Protein AF-A0A9W6YYP1-F1 (afdb_monomer)

Sequence (331 aa):
MIQSHQQPTAPQSSMDVDLERQTSLQSSIDSKHYQQHETKVHHSPHHLYESDMSKPHPTTTTGSQTMNTNTNNSYYHDDLTKPSNMSMDQVSRIATSHDGTIIYLGGNKFYKDELIHAFGGTMNPDDWYKPSEHKFANPAPLGLSAFALTTFVLSLINAGAMGVKNDSVVVGLAMFYGGLIQLLSGMWEMSVENTFGALALSSFGGFWMSFATISIPWFNIAASYDDPTELDNAVGFYLIGWTIFTAMLVLCTMKSTLAFCSLFVFLTLTFLCLALGKLCPSHNCTVAGGVLGVITSFISWYNAYAGVANEHNSYITVTAFPLPKFGNKHE

Secondary structure (DSSP, 8-state):
--PPPPPPPPPTTTHHHHHHHHHHHHHHHHHHHHHHHHTTS----------------------------------------PPP---S---PPPEE-TTS-EEEETTEEEEHHHHHHHS--S--S-TT------PPP--HHHHHHHHHHHHHHHHHHHTTGGG----HHHHHIIIIIIIIIHHHHHHHHHHTT-HHHHHHHHHHHHHHHHHHHHH-GGG-SGGG-SSHHHHHHHHHHHHHHHHHHHHHHHHHHTTSBHHHHHHHHHHHHHHHHHHHHHHTT-HHHHHHHHHHHHHHHHHHHHHHHHHH--TTT-S------BPP-------

Mean predicted aligned error: 18.75 Å

InterPro domains:
  IPR000791 Acetate transporter GPR1/Ato2/SatP-like [PF01184] (119-325)
  IPR047622 GPR1/FUN34/YaaH conserved region [PS01114] (138-147)
  IPR051633 Acetate Uptake Transporter [PTHR31123] (69-329)

Nearest PDB structures (foldseek):
  5ys3-assembly1_A  TM=8.974E-01  e=6.467E-11  Citrobacter koseri ATCC BAA-895
  5zug-assembly1_F  TM=9.324E-01  e=7.264E-10  Escherichia coli K-12
  8e0l-assembly1_C  TM=3.727E-01  e=3.748E-01  synthetic construct
  8qah-assembly2_B  TM=4.372E-01  e=7.280E-01  synthetic construct

Structure (mmCIF, N/CA/C/O backbone):
data_AF-A0A9W6YYP1-F1
#
_entry.id   AF-A0A9W6YYP1-F1
#
loop_
_atom_site.group_PDB
_atom_site.id
_atom_site.type_symbol
_atom_site.label_atom_id
_atom_site.label_alt_id
_atom_site.label_comp_id
_atom_site.label_asym_id
_atom_site.label_entity_id
_atom_site.label_seq_id
_atom_site.pdbx_PDB_ins_code
_atom_site.Cartn_x
_atom_site.Cartn_y
_atom_site.Cartn_z
_atom_site.occupancy
_atom_site.B_iso_or_equiv
_atom_site.auth_seq_id
_atom_site.auth_comp_id
_atom_site.auth_asym_id
_atom_site.auth_atom_id
_atom_site.pdbx_PDB_model_num
ATOM 1 N N . MET A 1 1 ? 24.440 -12.047 -73.700 1.00 43.25 1 MET A N 1
ATOM 2 C CA . MET A 1 1 ? 24.566 -12.335 -72.253 1.00 43.25 1 MET A CA 1
ATOM 3 C C . MET A 1 1 ? 24.244 -11.031 -71.548 1.00 43.25 1 MET A C 1
ATOM 5 O O . MET A 1 1 ? 24.956 -10.074 -71.788 1.00 43.25 1 MET A O 1
ATOM 9 N N . ILE A 1 2 ? 23.108 -10.860 -70.876 1.00 36.06 2 ILE A N 1
ATOM 10 C CA . ILE A 1 2 ? 22.767 -11.415 -69.553 1.00 36.06 2 ILE A CA 1
ATOM 11 C C . ILE A 1 2 ? 21.225 -11.461 -69.398 1.00 36.06 2 ILE A C 1
ATOM 13 O O . ILE A 1 2 ? 20.510 -10.701 -70.043 1.00 36.06 2 ILE A O 1
ATOM 17 N N . GLN A 1 3 ? 20.753 -12.427 -68.606 1.00 34.72 3 GLN A N 1
ATOM 18 C CA . GLN A 1 3 ? 19.393 -12.972 -68.490 1.00 34.72 3 GLN A CA 1
ATOM 19 C C . GLN A 1 3 ? 18.365 -12.065 -67.785 1.00 34.72 3 GLN A C 1
ATOM 21 O O . GLN A 1 3 ? 18.669 -11.422 -66.785 1.00 34.72 3 GLN A O 1
ATOM 26 N N . SER A 1 4 ? 17.109 -12.138 -68.238 1.00 36.31 4 SER A N 1
ATOM 27 C CA . SER A 1 4 ? 15.905 -11.708 -67.514 1.00 36.31 4 SER A CA 1
ATOM 28 C C . SER A 1 4 ? 15.438 -12.802 -66.540 1.00 36.31 4 SER A C 1
ATOM 30 O O . SER A 1 4 ? 15.166 -13.925 -66.968 1.00 36.31 4 SER A O 1
ATOM 32 N N . HIS A 1 5 ? 15.323 -12.494 -65.247 1.00 42.19 5 HIS A N 1
ATOM 33 C CA . HIS A 1 5 ? 14.721 -13.380 -64.242 1.00 42.19 5 HIS A CA 1
ATOM 34 C C . HIS A 1 5 ? 13.191 -13.230 -64.221 1.00 42.19 5 HIS A C 1
ATOM 36 O O . HIS A 1 5 ? 12.675 -12.152 -63.937 1.00 42.19 5 HIS A O 1
ATOM 42 N N . GLN A 1 6 ? 12.479 -14.324 -64.504 1.00 40.28 6 GLN A N 1
ATOM 43 C CA . GLN A 1 6 ? 11.064 -14.508 -64.170 1.00 40.28 6 GLN A CA 1
ATOM 44 C C . GLN A 1 6 ? 10.947 -15.088 -62.753 1.00 40.28 6 GLN A C 1
ATOM 46 O O . GLN A 1 6 ? 11.683 -16.000 -62.383 1.00 40.28 6 GLN A O 1
ATOM 51 N N . GLN A 1 7 ? 10.009 -14.557 -61.976 1.00 36.38 7 GLN A N 1
ATOM 52 C CA . GLN A 1 7 ? 9.672 -14.980 -60.617 1.00 36.38 7 GLN A CA 1
ATOM 53 C C . GLN A 1 7 ? 8.579 -16.072 -60.673 1.00 36.38 7 GLN A C 1
ATOM 55 O O . GLN A 1 7 ? 7.636 -15.908 -61.450 1.00 36.38 7 GLN A O 1
ATOM 60 N N . PRO A 1 8 ? 8.646 -17.176 -59.899 1.00 38.31 8 PRO A N 1
ATOM 61 C CA . PRO A 1 8 ? 7.605 -18.203 -59.918 1.00 38.31 8 PRO A CA 1
ATOM 62 C C . PRO A 1 8 ? 6.420 -17.813 -59.020 1.00 38.31 8 PRO A C 1
ATOM 64 O O . PRO A 1 8 ? 6.593 -17.509 -57.842 1.00 38.31 8 PRO A O 1
ATOM 67 N N . THR A 1 9 ? 5.207 -17.865 -59.568 1.00 42.56 9 THR A N 1
ATOM 68 C CA . THR A 1 9 ? 3.934 -17.776 -58.835 1.00 42.56 9 THR A CA 1
ATOM 69 C C . THR A 1 9 ? 3.633 -19.095 -58.112 1.00 42.56 9 THR A C 1
ATOM 71 O O . THR A 1 9 ? 3.585 -20.147 -58.750 1.00 42.56 9 THR A O 1
ATOM 74 N N . ALA A 1 10 ? 3.417 -19.045 -56.794 1.00 43.28 10 ALA A N 1
ATOM 75 C CA . ALA A 1 10 ? 3.000 -20.184 -55.968 1.00 43.28 10 ALA A CA 1
ATOM 76 C C . ALA A 1 10 ? 1.488 -20.492 -56.130 1.00 43.28 10 ALA A C 1
ATOM 78 O O . ALA A 1 10 ? 0.713 -19.569 -56.387 1.00 43.28 10 ALA A O 1
ATOM 79 N N . PRO A 1 11 ? 1.036 -21.755 -55.981 1.00 40.06 11 PRO A N 1
ATOM 80 C CA . PRO A 1 11 ? -0.359 -22.133 -56.208 1.00 40.06 11 PRO A CA 1
ATOM 81 C C . PRO A 1 11 ? -1.246 -21.808 -54.991 1.00 40.06 11 PRO A C 1
ATOM 83 O O . PRO A 1 11 ? -1.067 -22.363 -53.912 1.00 40.06 11 PRO A O 1
ATOM 86 N N . GLN A 1 12 ? -2.246 -20.942 -55.182 1.00 46.97 12 GLN A N 1
ATOM 87 C CA . GLN A 1 12 ? -3.215 -20.483 -54.166 1.00 46.97 12 GLN A CA 1
ATOM 88 C C . GLN A 1 12 ? -4.228 -21.546 -53.683 1.00 46.97 12 GLN A C 1
ATOM 90 O O . GLN A 1 12 ? -5.064 -21.246 -52.844 1.00 46.97 12 GLN A O 1
ATOM 95 N N . SER A 1 13 ? -4.181 -22.793 -54.164 1.00 55.09 13 SER A N 1
ATOM 96 C CA . SER A 1 13 ? -5.286 -23.750 -53.967 1.00 55.09 13 SER A CA 1
ATOM 97 C C . SER A 1 13 ? -5.205 -24.627 -52.706 1.00 55.09 13 SER A C 1
ATOM 99 O O . SER A 1 13 ? -6.188 -25.295 -52.395 1.00 55.09 13 SER A O 1
ATOM 101 N N . SER A 1 14 ? -4.076 -24.682 -51.989 1.00 50.22 14 SER A N 1
ATOM 102 C CA . SER A 1 14 ? -3.937 -25.554 -50.805 1.00 50.22 14 SER A CA 1
ATOM 103 C C . SER A 1 14 ? -4.236 -24.850 -49.480 1.00 50.22 14 SER A C 1
ATOM 105 O O . SER A 1 14 ? -4.625 -25.507 -48.524 1.00 50.22 14 SER A O 1
ATOM 107 N N . MET A 1 15 ? -4.083 -23.523 -49.418 1.00 53.31 15 MET A N 1
ATOM 108 C CA . MET A 1 15 ? -4.250 -22.756 -48.177 1.00 53.31 15 MET A CA 1
ATOM 109 C C . MET A 1 15 ? -5.729 -22.507 -47.839 1.00 53.31 15 MET A C 1
ATOM 111 O O . MET A 1 15 ? -6.104 -22.553 -46.670 1.00 53.31 15 MET A O 1
ATOM 115 N N . ASP A 1 16 ? -6.578 -22.332 -48.857 1.00 54.03 16 ASP A N 1
ATOM 116 C CA . ASP A 1 16 ? -8.021 -22.120 -48.674 1.00 54.03 16 ASP A CA 1
ATOM 117 C C . ASP A 1 16 ? -8.741 -23.394 -48.197 1.00 54.03 16 ASP A C 1
ATOM 119 O O . ASP A 1 16 ? -9.640 -23.328 -47.361 1.00 54.03 16 ASP A O 1
ATOM 123 N N . VAL A 1 17 ? -8.285 -24.572 -48.642 1.00 60.09 17 VAL A N 1
ATOM 124 C CA . VAL A 1 17 ? -8.840 -25.869 -48.209 1.00 60.09 17 VAL A CA 1
ATOM 125 C C . VAL A 1 17 ? -8.524 -26.145 -46.735 1.00 60.09 17 VAL A C 1
ATOM 127 O O . VAL A 1 17 ? -9.367 -26.678 -46.011 1.00 60.09 17 VAL A O 1
ATOM 130 N N . ASP A 1 18 ? -7.340 -25.750 -46.260 1.00 58.53 18 ASP A N 1
ATOM 131 C CA . ASP A 1 18 ? -6.971 -25.890 -44.848 1.00 58.53 18 ASP A CA 1
ATOM 132 C C . ASP A 1 18 ? -7.728 -24.895 -43.952 1.00 58.53 18 ASP A C 1
ATOM 134 O O . ASP A 1 18 ? -8.112 -25.248 -42.831 1.00 58.53 18 ASP A O 1
ATOM 138 N N . LEU A 1 19 ? -8.029 -23.691 -44.454 1.00 59.34 19 LEU A N 1
ATOM 139 C CA . LEU A 1 19 ? -8.801 -22.682 -43.726 1.00 59.34 19 LEU A CA 1
ATOM 140 C C . LEU A 1 19 ? -10.279 -23.085 -43.577 1.00 59.34 19 LEU A C 1
ATOM 142 O O . LEU A 1 19 ? -10.839 -22.990 -42.481 1.00 59.34 19 LEU A O 1
ATOM 146 N N . GLU A 1 20 ? -10.908 -23.615 -44.631 1.00 62.03 20 GLU A N 1
ATOM 147 C CA . GLU A 1 20 ? -12.276 -24.152 -44.549 1.00 62.03 20 GLU A CA 1
ATOM 148 C C . GLU A 1 20 ? -12.358 -25.350 -43.594 1.00 62.03 20 GLU A C 1
ATOM 150 O O . GLU A 1 20 ? -13.298 -25.467 -42.799 1.00 62.03 20 GLU A O 1
ATOM 155 N N . ARG A 1 21 ? -11.334 -26.215 -43.590 1.00 62.66 21 ARG A N 1
ATOM 156 C CA . ARG A 1 21 ? -11.284 -27.369 -42.687 1.00 62.66 21 ARG A CA 1
ATOM 157 C C . ARG A 1 21 ? -11.166 -26.942 -41.226 1.00 62.66 21 ARG A C 1
ATOM 159 O O . ARG A 1 21 ? -11.886 -27.485 -40.389 1.00 62.66 21 ARG A O 1
ATOM 166 N N . GLN A 1 22 ? -10.336 -25.944 -40.918 1.00 58.19 22 GLN A N 1
ATOM 167 C CA . GLN A 1 22 ? -10.214 -25.393 -39.563 1.00 58.19 22 GLN A CA 1
ATOM 168 C C . GLN A 1 22 ? -11.497 -24.691 -39.102 1.00 58.19 22 GLN A C 1
ATOM 170 O O . GLN A 1 22 ? -11.938 -24.900 -37.972 1.00 58.19 22 GLN A O 1
ATOM 175 N N . THR A 1 23 ? -12.154 -23.945 -39.993 1.00 61.53 23 THR A N 1
ATOM 176 C CA . THR A 1 23 ? -13.413 -23.248 -39.681 1.00 61.53 23 THR A CA 1
ATOM 177 C C . THR A 1 23 ? -14.557 -24.242 -39.428 1.00 61.53 23 THR A C 1
ATOM 179 O O . THR A 1 23 ? -15.327 -24.085 -38.478 1.00 61.53 23 THR A O 1
ATOM 182 N N . SER A 1 24 ? -14.624 -25.332 -40.204 1.00 57.03 24 SER A N 1
ATOM 183 C CA . SER A 1 24 ? -15.608 -26.405 -39.994 1.00 57.03 24 SER A CA 1
ATOM 184 C C . SER A 1 24 ? -15.388 -27.162 -38.674 1.00 57.03 24 SER A C 1
ATOM 186 O O . SER A 1 24 ? -16.351 -27.444 -37.956 1.00 57.03 24 SER A O 1
ATOM 188 N N . LEU A 1 25 ? -14.130 -27.420 -38.296 1.00 58.44 25 LEU A N 1
ATOM 189 C CA . LEU A 1 25 ? -13.777 -28.070 -37.032 1.00 58.44 25 LEU A CA 1
ATOM 190 C C . LEU A 1 25 ? -14.128 -27.194 -35.824 1.00 58.44 25 LEU A C 1
ATOM 192 O O . LEU A 1 25 ? -14.689 -27.713 -34.859 1.00 58.44 25 LEU A O 1
ATOM 196 N N . GLN A 1 26 ? -13.886 -25.882 -35.898 1.00 54.78 26 GLN A N 1
ATOM 197 C CA . GLN A 1 26 ? -14.250 -24.948 -34.830 1.00 54.78 26 GLN A CA 1
ATOM 198 C C . GLN A 1 26 ? -15.774 -24.883 -34.638 1.00 54.78 26 GLN A C 1
ATOM 200 O O . GLN A 1 26 ? -16.261 -25.037 -33.520 1.00 54.78 26 GLN A O 1
ATOM 205 N N . SER A 1 27 ? -16.542 -24.807 -35.734 1.00 51.19 27 SER A N 1
ATOM 206 C CA . SER A 1 27 ? -18.012 -24.803 -35.667 1.00 51.19 27 SER A CA 1
ATOM 207 C C . SER A 1 27 ? -18.600 -26.087 -35.055 1.00 51.19 27 SER A C 1
ATOM 209 O O . SER A 1 27 ? -19.595 -26.038 -34.331 1.00 51.19 27 SER A O 1
ATOM 211 N N . SER A 1 28 ? -17.955 -27.243 -35.273 1.00 53.25 28 SER A N 1
ATOM 212 C CA . SER A 1 28 ? -18.376 -28.517 -34.680 1.00 53.25 28 SER A CA 1
ATOM 213 C C . SER A 1 28 ? -17.989 -28.660 -33.202 1.00 53.25 28 SER A C 1
ATOM 215 O O . SER A 1 28 ? -18.619 -29.454 -32.498 1.00 53.25 28 SER A O 1
ATOM 217 N N . ILE A 1 29 ? -16.960 -27.952 -32.728 1.00 57.25 29 ILE A N 1
ATOM 218 C CA . ILE A 1 29 ? -16.574 -27.917 -31.309 1.00 57.25 29 ILE A CA 1
ATOM 219 C C . ILE A 1 29 ? -17.535 -27.004 -30.541 1.00 57.25 29 ILE A C 1
ATOM 221 O O . ILE A 1 29 ? -18.054 -27.401 -29.495 1.00 57.25 29 ILE A O 1
ATOM 225 N N . ASP A 1 30 ? -17.869 -25.847 -31.112 1.00 52.62 30 ASP A N 1
ATOM 226 C CA . ASP A 1 30 ? -18.781 -24.882 -30.495 1.00 52.62 30 ASP A CA 1
ATOM 227 C C . ASP A 1 30 ? -20.216 -25.436 -30.392 1.00 52.62 30 ASP A C 1
ATOM 229 O O . ASP A 1 30 ? -20.876 -25.264 -29.364 1.00 52.62 30 ASP A O 1
ATOM 233 N N . SER A 1 31 ? -20.679 -26.220 -31.379 1.00 47.84 31 SER A N 1
ATOM 234 C CA . SER A 1 31 ? -21.996 -26.879 -31.306 1.00 47.84 31 SER A CA 1
ATOM 235 C C . SER A 1 31 ? -22.070 -27.952 -30.208 1.00 47.84 31 SER A C 1
ATOM 237 O O . SER A 1 31 ? -23.127 -28.152 -29.606 1.00 47.84 31 SER A O 1
ATOM 239 N N . LYS A 1 32 ? -20.956 -28.640 -29.916 1.00 46.72 32 LYS A N 1
ATOM 240 C CA . LYS A 1 32 ? -20.886 -29.648 -28.845 1.00 46.72 32 LYS A CA 1
ATOM 241 C C . LYS A 1 32 ? -20.821 -29.003 -27.461 1.00 46.72 32 LYS A C 1
ATOM 243 O O . LYS A 1 32 ? -21.426 -29.533 -26.529 1.00 46.72 32 LYS A O 1
ATOM 248 N N . HIS A 1 33 ? -20.163 -27.850 -27.333 1.00 47.12 33 HIS A N 1
ATOM 249 C CA . HIS A 1 33 ? -20.169 -27.073 -26.092 1.00 47.12 33 HIS A CA 1
ATOM 250 C C . HIS A 1 33 ? -21.531 -26.433 -25.797 1.00 47.12 33 HIS A C 1
ATOM 252 O O . HIS A 1 33 ? -21.947 -26.417 -24.638 1.00 47.12 33 HIS A O 1
ATOM 258 N N . TYR A 1 34 ? -22.267 -25.997 -26.825 1.00 41.28 34 TYR A N 1
ATOM 259 C CA . TYR A 1 34 ? -23.616 -25.452 -26.650 1.00 41.28 34 TYR A CA 1
ATOM 260 C C . TYR A 1 34 ? -24.618 -26.519 -26.175 1.00 41.28 34 TYR A C 1
ATOM 262 O O . TYR A 1 34 ? -25.349 -26.296 -25.210 1.00 41.28 34 TYR A O 1
ATOM 270 N N . GLN A 1 35 ? -24.585 -27.730 -26.750 1.00 40.59 35 GLN A N 1
ATOM 271 C CA . GLN A 1 35 ? -25.487 -28.810 -26.322 1.00 40.59 35 GLN A CA 1
ATOM 272 C C . GLN A 1 35 ? -25.198 -29.345 -24.911 1.00 40.59 35 GLN A C 1
ATOM 274 O O . GLN A 1 35 ? -26.124 -29.785 -24.230 1.00 40.59 35 GLN A O 1
ATOM 279 N N . GLN A 1 36 ? -23.951 -29.266 -24.430 1.00 41.81 36 GLN A N 1
ATOM 280 C CA . GLN A 1 36 ? -23.607 -29.624 -23.046 1.00 41.81 36 GLN A CA 1
ATOM 281 C C . GLN A 1 36 ? -24.078 -28.593 -22.009 1.00 41.81 36 GLN A C 1
ATOM 283 O O . GLN A 1 36 ? -24.284 -28.956 -20.848 1.00 41.81 36 GLN A O 1
ATOM 288 N N . HIS A 1 37 ? -24.267 -27.330 -22.401 1.00 39.19 37 HIS A N 1
ATOM 289 C CA . HIS A 1 37 ? -24.771 -26.289 -21.504 1.00 39.19 37 HIS A CA 1
ATOM 290 C C . HIS A 1 37 ? -26.300 -26.322 -21.347 1.00 39.19 37 HIS A C 1
ATOM 292 O O . HIS A 1 37 ? -26.794 -26.046 -20.253 1.00 39.19 37 HIS A O 1
ATOM 298 N N . GLU A 1 38 ? -27.054 -26.746 -22.368 1.00 37.06 38 GLU A N 1
ATOM 299 C CA . GLU A 1 38 ? -28.519 -26.871 -22.272 1.00 37.06 38 GLU A CA 1
ATOM 300 C C . GLU A 1 38 ? -28.991 -28.081 -21.446 1.00 37.06 38 GLU A C 1
ATOM 302 O O . GLU A 1 38 ? -30.088 -28.055 -20.890 1.00 37.06 38 GLU A O 1
ATOM 307 N N . THR A 1 39 ? -28.170 -29.122 -21.253 1.00 36.44 39 THR A N 1
ATOM 308 C CA . THR A 1 39 ? -28.591 -30.319 -20.492 1.00 36.44 39 THR A CA 1
ATOM 309 C C . THR A 1 39 ? -28.512 -30.170 -18.964 1.00 36.44 39 THR A C 1
ATOM 311 O O . THR A 1 39 ? -28.904 -31.087 -18.245 1.00 36.44 39 THR A O 1
ATOM 314 N N . LYS A 1 40 ? -28.024 -29.037 -18.434 1.00 36.47 40 LYS A N 1
ATOM 315 C CA . LYS A 1 40 ? -27.870 -28.807 -16.979 1.00 36.47 40 LYS A CA 1
ATOM 316 C C . LYS A 1 40 ? -28.867 -27.822 -16.360 1.00 36.47 40 LYS A C 1
ATOM 318 O O . LYS A 1 40 ? -28.786 -27.568 -15.161 1.00 36.47 40 LYS A O 1
ATOM 323 N N . VAL A 1 41 ? -29.835 -27.315 -17.125 1.00 34.75 41 VAL A N 1
ATOM 324 C CA . VAL A 1 41 ? -30.828 -26.335 -16.645 1.00 34.75 41 VAL A CA 1
ATOM 325 C C . VAL A 1 41 ? -32.239 -26.931 -16.677 1.00 34.75 41 VAL A C 1
ATOM 327 O O . VAL A 1 41 ? -33.109 -26.417 -17.365 1.00 34.75 41 VAL A O 1
ATOM 330 N N . HIS A 1 42 ? -32.493 -28.034 -15.960 1.00 31.41 42 HIS A N 1
ATOM 331 C CA . HIS A 1 42 ? -33.866 -28.491 -15.670 1.00 31.41 42 HIS A CA 1
ATOM 332 C C . HIS A 1 42 ? -33.914 -29.557 -14.559 1.00 31.41 42 HIS A C 1
ATOM 334 O O . HIS A 1 42 ? -33.850 -30.744 -14.854 1.00 31.41 42 HIS A O 1
ATOM 340 N N . HIS A 1 43 ? -34.047 -29.145 -13.289 1.00 29.17 43 HIS A N 1
ATOM 341 C CA . HIS A 1 43 ? -34.888 -29.796 -12.258 1.00 29.17 43 HIS A CA 1
ATOM 342 C C . HIS A 1 43 ? -34.652 -29.182 -10.867 1.00 29.17 43 HIS A C 1
ATOM 344 O O . HIS A 1 43 ? -33.614 -29.411 -10.254 1.00 29.17 43 HIS A O 1
ATOM 350 N N . SER A 1 44 ? -35.644 -28.459 -10.341 1.00 26.89 44 SER A N 1
ATOM 351 C CA . SER A 1 44 ? -35.877 -28.349 -8.893 1.00 26.89 44 SER A CA 1
ATOM 352 C C . SER A 1 44 ? -37.340 -27.935 -8.661 1.00 26.89 44 SER A C 1
ATOM 354 O O . SER A 1 44 ? -37.707 -26.832 -9.070 1.00 26.89 44 SER A O 1
ATOM 356 N N . PRO A 1 45 ? -38.216 -28.801 -8.114 1.00 32.41 45 PRO A N 1
ATOM 357 C CA . PRO A 1 45 ? -39.626 -28.474 -7.941 1.00 32.41 45 PRO A CA 1
ATOM 358 C C . PRO A 1 45 ? -39.924 -27.808 -6.589 1.00 32.41 45 PRO A C 1
ATOM 360 O O . PRO A 1 45 ? -39.428 -28.208 -5.537 1.00 32.41 45 PRO A O 1
ATOM 363 N N . HIS A 1 46 ? -40.789 -26.797 -6.657 1.00 29.47 46 HIS A N 1
ATOM 364 C CA . HIS A 1 46 ? -41.449 -26.118 -5.546 1.00 29.47 46 HIS A CA 1
ATOM 365 C C . HIS A 1 46 ? -42.315 -27.074 -4.708 1.00 29.47 46 HIS A C 1
ATOM 367 O O . HIS A 1 46 ? -43.084 -27.852 -5.266 1.00 29.47 46 HIS A O 1
ATOM 373 N N . HIS A 1 47 ? -42.295 -26.918 -3.380 1.00 30.84 47 HIS A N 1
ATOM 374 C CA . HIS A 1 47 ? -43.341 -27.425 -2.490 1.00 30.84 47 HIS A CA 1
ATOM 375 C C . HIS A 1 47 ? -43.794 -26.330 -1.513 1.00 30.84 47 HIS A C 1
ATOM 377 O O . HIS A 1 47 ? -43.080 -25.960 -0.586 1.00 30.84 47 HIS A O 1
ATOM 383 N N . LEU A 1 48 ? -45.006 -25.830 -1.750 1.00 28.78 48 LEU A N 1
ATOM 384 C CA . LEU A 1 48 ? -45.905 -25.246 -0.755 1.00 28.78 48 LEU A CA 1
ATOM 385 C C . LEU A 1 48 ? -46.910 -26.344 -0.385 1.00 28.78 48 LEU A C 1
ATOM 387 O O . LEU A 1 48 ? -47.447 -26.965 -1.300 1.00 28.78 48 LEU A O 1
ATOM 391 N N . TYR A 1 49 ? -47.186 -26.566 0.902 1.00 27.38 49 TYR A N 1
ATOM 392 C CA . TYR A 1 49 ? -48.534 -26.918 1.359 1.00 27.38 49 TYR A CA 1
ATOM 393 C C . TYR A 1 49 ? -48.729 -26.622 2.850 1.00 27.38 49 TYR A C 1
ATOM 395 O O . TYR A 1 49 ? -47.803 -26.622 3.657 1.00 27.38 49 TYR A O 1
ATOM 403 N N . GLU A 1 50 ? -49.983 -26.314 3.119 1.00 27.34 50 GLU A N 1
ATOM 404 C CA . GLU A 1 50 ? -50.626 -25.702 4.268 1.00 27.34 50 GLU A CA 1
ATOM 405 C C . GLU A 1 50 ? -51.096 -26.740 5.308 1.00 27.34 50 GLU A C 1
ATOM 407 O O . GLU A 1 50 ? -51.266 -27.912 4.987 1.00 27.34 50 GLU A O 1
ATOM 412 N N . SER A 1 51 ? -51.388 -26.238 6.515 1.00 27.09 51 SER A N 1
ATOM 413 C CA . SER A 1 51 ? -52.334 -26.745 7.529 1.00 27.09 51 SER A CA 1
ATOM 414 C C . SER A 1 51 ? -52.190 -28.169 8.087 1.00 27.09 51 SER A C 1
ATOM 416 O O . SER A 1 51 ? -52.483 -29.144 7.405 1.00 27.09 51 SER A O 1
ATOM 418 N N . ASP A 1 52 ? -51.992 -28.262 9.409 1.00 26.25 52 ASP A N 1
ATOM 419 C CA . ASP A 1 52 ? -52.746 -29.242 10.197 1.00 26.25 52 ASP A CA 1
ATOM 420 C C . ASP A 1 52 ? -53.094 -28.705 11.600 1.00 26.25 52 ASP A C 1
ATOM 422 O O . ASP A 1 52 ? -52.238 -28.236 12.355 1.00 26.25 52 ASP A O 1
ATOM 426 N N . MET A 1 53 ? -54.390 -28.727 11.918 1.00 28.34 53 MET A N 1
ATOM 427 C CA . MET A 1 53 ? -54.991 -28.396 13.212 1.00 28.34 53 MET A CA 1
ATOM 428 C C . MET A 1 53 ? -55.451 -29.697 13.875 1.00 28.34 53 MET A C 1
ATOM 430 O O . MET A 1 53 ? -56.365 -30.325 13.352 1.00 28.34 53 MET A O 1
ATOM 434 N N . SER A 1 54 ? -55.005 -29.997 15.103 1.00 28.59 54 SER A N 1
ATOM 435 C CA . SER A 1 54 ? -55.821 -30.756 16.075 1.00 28.59 54 SER A CA 1
ATOM 436 C C . SER A 1 54 ? -55.233 -30.767 17.504 1.00 28.59 54 SER A C 1
ATOM 438 O O . SER A 1 54 ? -54.354 -31.570 17.783 1.00 28.59 54 SER A O 1
ATOM 440 N N . LYS A 1 55 ? -55.752 -29.863 18.366 1.00 30.86 55 LYS A N 1
ATOM 441 C CA . LYS A 1 55 ? -56.294 -29.996 19.761 1.00 30.86 55 LYS A CA 1
ATOM 442 C C . LYS A 1 55 ? -55.645 -30.959 20.808 1.00 30.86 55 LYS A C 1
ATOM 444 O O . LYS A 1 55 ? -55.010 -31.921 20.410 1.00 30.86 55 LYS A O 1
ATOM 449 N N . PRO A 1 56 ? -55.940 -30.851 22.139 1.00 35.06 56 PRO A N 1
ATOM 450 C CA . PRO A 1 56 ? -56.793 -29.892 22.869 1.00 35.06 56 PRO A CA 1
ATOM 451 C C . PRO A 1 56 ? -56.163 -29.242 24.133 1.00 35.06 56 PRO A C 1
ATOM 453 O O . PRO A 1 56 ? -55.157 -29.673 24.684 1.00 35.06 56 PRO A O 1
ATOM 456 N N . HIS A 1 57 ? -56.865 -28.221 24.624 1.00 29.34 57 HIS A N 1
ATOM 457 C CA . HIS A 1 57 ? -56.709 -27.529 25.909 1.00 29.34 57 HIS A CA 1
ATOM 458 C C . HIS A 1 57 ? -57.614 -28.176 26.987 1.00 29.34 57 HIS A C 1
ATOM 460 O O . HIS A 1 57 ? -58.667 -28.705 26.619 1.00 29.34 57 HIS A O 1
ATOM 466 N N . PRO A 1 58 ? -57.311 -28.047 28.293 1.00 31.78 58 PRO A N 1
ATOM 467 C CA . PRO A 1 58 ? -58.337 -28.059 29.335 1.00 31.78 58 PRO A CA 1
ATOM 468 C C . PRO A 1 58 ? -58.401 -26.736 30.118 1.00 31.78 58 PRO A C 1
ATOM 470 O O . PRO A 1 58 ? -57.403 -26.050 30.330 1.00 31.78 58 PRO A O 1
ATOM 473 N N . THR A 1 59 ? -59.618 -26.410 30.544 1.00 27.02 59 THR A N 1
ATOM 474 C CA . THR A 1 59 ? -60.077 -25.125 31.083 1.00 27.02 59 THR A CA 1
ATOM 475 C C . THR A 1 59 ? -60.290 -25.160 32.610 1.00 27.02 59 THR A C 1
ATOM 477 O O . THR A 1 59 ? -60.732 -26.173 33.143 1.00 27.02 59 THR A O 1
ATOM 480 N N . THR A 1 60 ? -60.108 -23.987 33.244 1.00 25.55 60 THR A N 1
ATOM 481 C CA . THR A 1 60 ? -60.823 -23.433 34.429 1.00 25.55 60 THR A CA 1
ATOM 482 C C . THR A 1 60 ? -60.500 -23.954 35.845 1.00 25.55 60 THR A C 1
ATOM 484 O O . THR A 1 60 ? -60.663 -25.137 36.123 1.00 25.55 60 THR A O 1
ATOM 487 N N . THR A 1 61 ? -60.184 -23.049 36.799 1.00 25.23 61 THR A N 1
ATOM 488 C CA . THR A 1 61 ? -61.046 -22.658 37.959 1.00 25.23 61 THR A CA 1
ATOM 489 C C . THR A 1 61 ? -60.338 -21.705 38.955 1.00 25.23 61 THR A C 1
ATOM 491 O O . THR A 1 61 ? -59.304 -22.024 39.525 1.00 25.23 61 THR A O 1
ATOM 494 N N . THR A 1 62 ? -60.953 -20.528 39.116 1.00 24.84 62 THR A N 1
ATOM 495 C CA . THR A 1 62 ? -61.198 -19.651 40.288 1.00 24.84 62 THR A CA 1
ATOM 496 C C . THR A 1 62 ? -60.440 -19.839 41.620 1.00 24.84 62 THR A C 1
ATOM 498 O O . THR A 1 62 ? -60.455 -20.918 42.202 1.00 24.84 62 THR A O 1
ATOM 501 N N . GLY A 1 63 ? -59.970 -18.727 42.213 1.00 25.58 63 GLY A N 1
ATOM 502 C CA . GLY A 1 63 ? -59.629 -18.646 43.643 1.00 25.58 63 GLY A CA 1
ATOM 503 C C . GLY A 1 63 ? -59.078 -17.283 44.088 1.00 25.58 63 GLY A C 1
ATOM 504 O O . GLY A 1 63 ? -57.917 -16.975 43.853 1.00 25.58 63 GLY A O 1
ATOM 505 N N . SER A 1 64 ? -59.914 -16.475 44.742 1.00 24.88 64 SER A N 1
ATOM 506 C CA . SER A 1 64 ? -59.550 -15.231 45.435 1.00 24.88 64 SER A CA 1
ATOM 507 C C . SER A 1 64 ? -58.659 -15.493 46.655 1.00 24.88 64 SER A C 1
ATOM 509 O O . SER A 1 64 ? -58.993 -16.378 47.437 1.00 24.88 64 SER A O 1
ATOM 511 N N . GLN A 1 65 ? -57.633 -14.664 46.898 1.00 29.22 65 GLN A N 1
ATOM 512 C CA . GLN A 1 65 ? -57.242 -14.224 48.248 1.00 29.22 65 GLN A CA 1
ATOM 513 C C . GLN A 1 65 ? -56.268 -13.032 48.211 1.00 29.22 65 GLN A C 1
ATOM 515 O O . GLN A 1 65 ? -55.319 -12.971 47.439 1.00 29.22 65 GLN A O 1
ATOM 520 N N . THR A 1 66 ? -56.578 -12.066 49.065 1.00 25.22 66 THR A N 1
ATOM 521 C CA . THR A 1 66 ? -55.896 -10.809 49.385 1.00 25.22 66 THR A CA 1
ATOM 522 C C . THR A 1 66 ? -54.582 -11.007 50.150 1.00 25.22 66 THR A C 1
ATOM 524 O O . THR A 1 66 ? -54.590 -11.755 51.122 1.00 25.22 66 THR A O 1
ATOM 527 N N . MET A 1 67 ? -53.534 -10.226 49.852 1.00 25.98 67 MET A N 1
ATOM 528 C CA . MET A 1 67 ? -52.765 -9.479 50.868 1.00 25.98 67 MET A CA 1
ATOM 529 C C . MET A 1 67 ? -51.862 -8.403 50.235 1.00 25.98 67 MET A C 1
ATOM 531 O O . MET A 1 67 ? -51.133 -8.634 49.278 1.00 25.98 67 MET A O 1
ATOM 535 N N . ASN A 1 68 ? -51.990 -7.211 50.811 1.00 26.06 68 ASN A N 1
ATOM 536 C CA . ASN A 1 68 ? -51.283 -5.950 50.588 1.00 26.06 68 ASN A CA 1
ATOM 537 C C . ASN A 1 68 ? -49.792 -6.094 50.987 1.00 26.06 68 ASN A C 1
ATOM 539 O O . ASN A 1 68 ? -49.529 -6.802 51.953 1.00 26.06 68 ASN A O 1
ATOM 543 N N . THR A 1 69 ? -48.817 -5.509 50.275 1.00 29.73 69 THR A N 1
ATOM 544 C CA . THR A 1 69 ? -48.096 -4.293 50.725 1.00 29.73 69 THR A CA 1
ATOM 545 C C . THR A 1 69 ? -47.495 -3.470 49.567 1.00 29.73 69 THR A C 1
ATOM 547 O O . THR A 1 69 ? -46.624 -3.946 48.845 1.00 29.73 69 THR A O 1
ATOM 550 N N . ASN A 1 70 ? -47.928 -2.206 49.488 1.00 27.19 70 ASN A N 1
ATOM 551 C CA . ASN A 1 70 ? -47.263 -0.963 49.049 1.00 27.19 70 ASN A CA 1
ATOM 552 C C . ASN A 1 70 ? -45.823 -0.986 48.480 1.00 27.19 70 ASN A C 1
ATOM 554 O O . ASN A 1 70 ? -44.883 -1.393 49.157 1.00 27.19 70 ASN A O 1
ATOM 558 N N . THR A 1 71 ? -45.624 -0.274 47.360 1.00 31.95 71 THR A N 1
ATOM 559 C CA . THR A 1 71 ? -44.774 0.944 47.281 1.00 31.95 71 THR A CA 1
ATOM 560 C C . THR A 1 71 ? -45.128 1.779 46.036 1.00 31.95 71 THR A C 1
ATOM 562 O O . THR A 1 71 ? -45.448 1.249 44.978 1.00 31.95 71 THR A O 1
ATOM 565 N N . ASN A 1 72 ? -45.145 3.101 46.224 1.00 29.08 72 ASN A N 1
ATOM 566 C CA . ASN A 1 72 ? -45.715 4.140 45.358 1.00 29.08 72 ASN A CA 1
ATOM 567 C C . ASN A 1 72 ? -44.837 4.509 44.147 1.00 29.08 72 ASN A C 1
ATOM 569 O O . ASN A 1 72 ? -43.624 4.615 44.298 1.00 29.08 72 ASN A O 1
ATOM 573 N N . ASN A 1 73 ? -45.457 4.900 43.024 1.00 31.28 73 ASN A N 1
ATOM 574 C CA . ASN A 1 73 ? -45.267 6.255 42.482 1.00 31.28 73 ASN A CA 1
ATOM 575 C C . ASN A 1 73 ? -46.344 6.619 41.447 1.00 31.28 73 ASN A C 1
ATOM 577 O O . ASN A 1 73 ? -46.481 5.997 40.397 1.00 31.28 73 ASN A O 1
ATOM 581 N N . SER A 1 74 ? -47.110 7.650 41.787 1.00 28.69 74 SER A N 1
ATOM 582 C CA . SER A 1 74 ? -48.211 8.250 41.038 1.00 28.69 74 SER A CA 1
ATOM 583 C C . SER A 1 74 ? -47.715 9.394 40.149 1.00 28.69 74 SER A C 1
ATOM 585 O O . SER A 1 74 ? -47.135 10.347 40.667 1.00 28.69 74 SER A O 1
ATOM 587 N N . TYR A 1 75 ? -48.013 9.350 38.848 1.00 29.72 75 TYR A N 1
ATOM 588 C CA . TYR A 1 75 ? -47.998 10.529 37.977 1.00 29.72 75 TYR A CA 1
ATOM 589 C C . TYR A 1 75 ? -49.417 11.104 37.909 1.00 29.72 75 TYR A C 1
ATOM 591 O O . TYR A 1 75 ? -50.329 10.444 37.414 1.00 29.72 75 TYR A O 1
ATOM 599 N N . TYR A 1 76 ? -49.599 12.316 38.435 1.00 30.12 76 TYR A N 1
ATOM 600 C CA . TYR A 1 76 ? -50.821 13.104 38.273 1.00 30.12 76 TYR A CA 1
ATOM 601 C C . TYR A 1 76 ? -50.692 14.033 37.059 1.00 30.12 76 TYR A C 1
ATOM 603 O O . TYR A 1 76 ? -49.669 14.691 36.874 1.00 30.12 76 TYR A O 1
ATOM 611 N N . HIS A 1 77 ? -51.753 14.059 36.254 1.00 35.66 77 HIS A N 1
ATOM 612 C CA . HIS A 1 77 ? -52.082 15.119 35.306 1.00 35.66 77 HIS A CA 1
ATOM 613 C C . HIS A 1 77 ? -52.483 16.389 36.068 1.00 35.66 77 HIS A C 1
ATOM 615 O O . HIS A 1 77 ? -53.245 16.282 37.024 1.00 35.66 77 HIS A O 1
ATOM 621 N N . ASP A 1 78 ? -52.074 17.559 35.574 1.00 32.84 78 ASP A N 1
ATOM 622 C CA . ASP A 1 78 ? -52.779 18.819 35.823 1.00 32.84 78 ASP A CA 1
ATOM 623 C C . ASP A 1 78 ? -52.944 19.581 34.500 1.00 32.84 78 ASP A C 1
ATOM 625 O O . ASP A 1 78 ? -52.012 19.715 33.706 1.00 32.84 78 ASP A O 1
ATOM 629 N N . ASP A 1 79 ? -54.175 20.023 34.265 1.00 36.91 79 ASP A N 1
ATOM 630 C CA . ASP A 1 79 ? -54.699 20.689 33.075 1.00 36.91 79 ASP A CA 1
ATOM 631 C C . ASP A 1 79 ? -55.050 22.131 33.455 1.00 36.91 79 ASP A C 1
ATOM 633 O O . ASP A 1 79 ? -55.913 22.310 34.310 1.00 36.91 79 ASP A O 1
ATOM 637 N N . LEU A 1 80 ? -54.417 23.158 32.866 1.00 37.28 80 LEU A N 1
ATOM 638 C CA . LEU A 1 80 ? -54.840 24.558 33.041 1.00 37.28 80 LEU A CA 1
ATOM 639 C C . LEU A 1 80 ? -54.543 25.449 31.811 1.00 37.28 80 LEU A C 1
ATOM 641 O O . LEU A 1 80 ? -53.435 25.930 31.594 1.00 37.28 80 LEU A O 1
ATOM 645 N N . THR A 1 81 ? -55.616 25.721 31.061 1.00 33.41 81 THR A N 1
ATOM 646 C CA . THR A 1 81 ? -56.067 27.041 30.560 1.00 33.41 81 THR A CA 1
ATOM 647 C C . THR A 1 81 ? -55.112 27.929 29.735 1.00 33.41 81 THR A C 1
ATOM 649 O O . THR A 1 81 ? -54.251 28.628 30.265 1.00 33.41 81 THR A O 1
ATOM 652 N N . LYS A 1 82 ? -55.405 28.049 28.429 1.00 36.56 82 LYS A N 1
ATOM 653 C CA . LYS A 1 82 ? -54.971 29.152 27.545 1.00 36.56 82 LYS A CA 1
ATOM 654 C C . LYS A 1 82 ? -55.705 30.462 27.884 1.00 36.56 82 LYS A C 1
ATOM 656 O O . LYS A 1 82 ? -56.935 30.464 27.824 1.00 36.56 82 LYS A O 1
ATOM 661 N N . PRO A 1 83 ? -55.008 31.600 28.055 1.00 32.28 83 PRO A N 1
ATOM 662 C CA . PRO A 1 83 ? -55.589 32.915 27.832 1.00 32.28 83 PRO A CA 1
ATOM 663 C C . PRO A 1 83 ? -55.288 33.395 26.405 1.00 32.28 83 PRO A C 1
ATOM 665 O O . PRO A 1 83 ? -54.145 33.441 25.951 1.00 32.28 83 PRO A O 1
ATOM 668 N N . SER A 1 84 ? -56.348 33.761 25.693 1.00 40.56 84 SER A N 1
ATOM 669 C CA . SER A 1 84 ? -56.328 34.524 24.448 1.00 40.56 84 SER A CA 1
ATOM 670 C C . SER A 1 84 ? -55.933 35.980 24.714 1.00 40.56 84 SER A C 1
ATOM 672 O O . SER A 1 84 ? -56.623 36.642 25.487 1.00 40.56 84 SER A O 1
ATOM 674 N N . ASN A 1 85 ? -54.854 36.450 24.077 1.00 38.28 85 ASN A N 1
ATOM 675 C CA . ASN A 1 85 ? -54.623 37.809 23.545 1.00 38.28 85 ASN A CA 1
ATOM 676 C C . ASN A 1 85 ? -53.111 38.053 23.424 1.00 38.28 85 ASN A C 1
ATOM 678 O O . ASN A 1 85 ? -52.463 38.420 24.399 1.00 38.28 85 ASN A O 1
ATOM 682 N N . MET A 1 86 ? -52.545 37.877 22.228 1.00 34.34 86 MET A N 1
ATOM 683 C CA . MET A 1 86 ? -51.187 38.341 21.930 1.00 34.34 86 MET A CA 1
ATOM 684 C C . MET A 1 86 ? -51.260 39.345 20.784 1.00 34.34 86 MET A C 1
ATOM 686 O O . MET A 1 86 ? -51.518 38.988 19.636 1.00 34.34 86 MET A O 1
ATOM 690 N N . SER A 1 87 ? -51.092 40.618 21.134 1.00 35.66 87 SER A N 1
ATOM 691 C CA . SER A 1 87 ? -50.780 41.695 20.201 1.00 35.66 87 SER A CA 1
ATOM 692 C C . SER A 1 87 ? -49.460 41.386 19.494 1.00 35.66 87 SER A C 1
ATOM 694 O O . SER A 1 87 ? -48.478 41.041 20.155 1.00 35.66 87 SER A O 1
ATOM 696 N N . MET A 1 88 ? -49.429 41.536 18.168 1.00 46.03 88 MET A N 1
ATOM 697 C CA . MET A 1 88 ? -48.173 41.664 17.426 1.00 46.03 88 MET A CA 1
ATOM 698 C C . MET A 1 88 ? -47.407 42.905 17.921 1.00 46.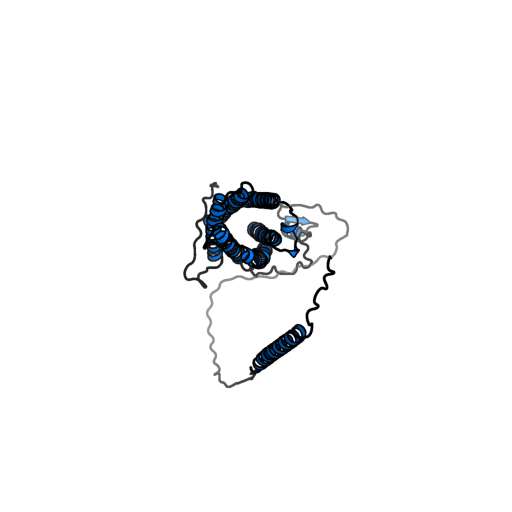03 88 MET A C 1
ATOM 700 O O . MET A 1 88 ? -48.030 43.881 18.335 1.00 46.03 88 MET A O 1
ATOM 704 N N . ASP A 1 89 ? -46.076 42.837 17.852 1.00 48.69 89 ASP A N 1
ATOM 705 C CA . ASP A 1 89 ? -45.081 43.882 18.157 1.00 48.69 89 ASP A CA 1
ATOM 706 C C . ASP A 1 89 ? -44.599 44.031 19.606 1.00 48.69 89 ASP A C 1
ATOM 708 O O . ASP A 1 89 ? -44.645 45.103 20.211 1.00 48.69 89 ASP A O 1
ATOM 712 N N . GLN A 1 90 ? -43.947 42.986 20.122 1.00 45.47 90 GLN A N 1
ATOM 713 C CA . GLN A 1 90 ? -42.887 43.192 21.109 1.00 45.47 90 GLN A CA 1
ATOM 714 C C . GLN A 1 90 ? -41.619 42.449 20.681 1.00 45.47 90 GLN A C 1
ATOM 716 O O . GLN A 1 90 ? -41.530 41.227 20.774 1.00 45.47 90 GLN A O 1
ATOM 721 N N . VAL A 1 91 ? -40.618 43.194 20.199 1.00 47.84 91 VAL A N 1
ATOM 722 C CA . VAL A 1 91 ? -39.263 42.666 19.987 1.00 47.84 91 VAL A CA 1
ATOM 723 C C . VAL A 1 91 ? -38.714 42.257 21.354 1.00 47.84 91 VAL A C 1
ATOM 725 O O . VAL A 1 91 ? -38.278 43.095 22.144 1.00 47.84 91 VAL A O 1
ATOM 728 N N . SER A 1 92 ? -38.789 40.966 21.676 1.00 58.94 92 SER A N 1
ATOM 729 C CA . SER A 1 92 ? -38.300 40.441 22.949 1.00 58.94 92 SER A CA 1
ATOM 730 C C . SER A 1 92 ? -36.772 40.400 22.948 1.00 58.94 92 SER A C 1
ATOM 732 O O . SER A 1 92 ? -36.171 39.863 22.015 1.00 58.94 92 SER A O 1
ATOM 734 N N . ARG A 1 93 ? -36.131 40.928 23.998 1.00 57.84 93 ARG A N 1
ATOM 735 C CA . ARG A 1 93 ? -34.681 40.785 24.187 1.00 57.84 93 ARG A CA 1
ATOM 736 C C . ARG A 1 93 ? -34.326 39.315 24.412 1.00 57.84 93 ARG A C 1
ATOM 738 O O . ARG A 1 93 ? -34.922 38.662 25.262 1.00 57.84 93 ARG A O 1
ATOM 745 N N . ILE A 1 94 ? -33.333 38.838 23.667 1.00 58.38 94 ILE A N 1
ATOM 746 C CA . ILE A 1 94 ? -32.740 37.510 23.832 1.00 58.38 94 ILE A CA 1
ATOM 747 C C . ILE A 1 94 ? -31.997 37.501 25.167 1.00 58.38 94 ILE A C 1
ATOM 749 O O . ILE A 1 94 ? -31.135 38.352 25.398 1.00 58.38 94 ILE A O 1
ATOM 753 N N . ALA A 1 95 ? -32.337 36.562 26.043 1.00 62.31 95 ALA A N 1
ATOM 754 C CA . ALA A 1 95 ? -31.616 36.344 27.289 1.00 62.31 95 ALA A CA 1
ATOM 755 C C . ALA A 1 95 ? -31.018 34.939 27.287 1.00 62.31 95 ALA A C 1
ATOM 757 O O . ALA A 1 95 ? -31.671 33.980 26.879 1.00 62.31 95 ALA A O 1
ATOM 758 N N . THR A 1 96 ? -29.782 34.819 27.758 1.00 70.25 96 THR A N 1
ATOM 759 C CA . THR A 1 96 ? -29.071 33.542 27.846 1.00 70.25 96 THR A CA 1
ATOM 760 C C . THR A 1 96 ? -28.840 33.207 29.313 1.00 70.25 96 THR A C 1
ATOM 762 O O . THR A 1 96 ? -28.551 34.094 30.117 1.00 70.25 96 THR A O 1
ATOM 765 N N . SER A 1 97 ? -28.984 31.932 29.669 1.00 72.25 97 SER A N 1
ATOM 766 C CA . SER A 1 97 ? -28.645 31.431 31.005 1.00 72.25 97 SER A CA 1
ATOM 767 C C . SER A 1 97 ? -27.150 31.621 31.322 1.00 72.25 97 SER A C 1
ATOM 769 O O . SER A 1 97 ? -26.326 31.741 30.415 1.00 72.25 97 SER A O 1
ATOM 771 N N . HIS A 1 98 ? -26.795 31.655 32.612 1.00 61.78 98 HIS A N 1
ATOM 772 C CA . HIS A 1 98 ? -25.434 31.926 33.108 1.00 61.78 98 HIS A CA 1
ATOM 773 C C . HIS A 1 98 ? -24.382 30.918 32.599 1.00 61.78 98 HIS A C 1
ATOM 775 O O . HIS A 1 98 ? -23.206 31.245 32.489 1.00 61.78 98 HIS A O 1
ATOM 781 N N . ASP A 1 99 ? -24.831 29.715 32.250 1.00 67.50 99 ASP A N 1
ATOM 782 C CA . ASP A 1 99 ? -24.068 28.600 31.684 1.00 67.50 99 ASP A CA 1
ATOM 783 C C . ASP A 1 99 ? -24.095 28.547 30.142 1.00 67.50 99 ASP A C 1
ATOM 785 O O . ASP A 1 99 ? -23.391 27.747 29.535 1.00 67.50 99 ASP A O 1
ATOM 789 N N . GLY A 1 100 ? -24.887 29.397 29.479 1.00 66.94 100 GLY A N 1
ATOM 790 C CA . GLY A 1 100 ? -24.965 29.449 28.018 1.00 66.94 100 GLY A CA 1
ATOM 791 C C . GLY A 1 100 ? -25.830 28.365 27.362 1.00 66.94 100 GLY A C 1
ATOM 792 O O . GLY A 1 100 ? -25.964 28.384 26.140 1.00 66.94 100 GLY A O 1
ATOM 793 N N . THR A 1 101 ? -26.418 27.448 28.137 1.00 69.44 101 THR A N 1
ATOM 794 C CA . THR A 1 101 ? -27.112 26.240 27.643 1.00 69.44 101 THR A CA 1
ATOM 795 C C . THR A 1 101 ? -28.556 26.505 27.207 1.00 69.44 101 THR A C 1
ATOM 797 O O . THR A 1 101 ? -29.122 25.767 26.405 1.00 69.44 101 THR A O 1
ATOM 800 N N . ILE A 1 102 ? -29.176 27.561 27.737 1.00 75.12 102 ILE A N 1
ATOM 801 C CA . ILE A 1 102 ? -30.593 27.878 27.529 1.00 75.12 102 ILE A CA 1
ATOM 802 C C . ILE A 1 102 ? -30.721 29.301 26.987 1.00 75.12 102 ILE A C 1
ATOM 804 O O . ILE A 1 102 ? -30.161 30.240 27.563 1.00 75.12 102 ILE A O 1
ATOM 808 N N . ILE A 1 103 ? -31.492 29.451 25.910 1.00 75.56 103 ILE A N 1
ATOM 809 C CA . ILE A 1 103 ? -31.822 30.726 25.277 1.00 75.56 103 ILE A CA 1
ATOM 810 C C . ILE A 1 103 ? -33.317 30.988 25.477 1.00 75.56 103 ILE A C 1
ATOM 812 O O . ILE A 1 103 ? -34.167 30.164 25.139 1.00 75.56 103 ILE A O 1
ATOM 816 N N . TYR A 1 104 ? -33.643 32.148 26.036 1.00 72.56 104 TYR A N 1
ATOM 817 C CA . TYR A 1 104 ? -35.012 32.607 26.234 1.00 72.56 104 TYR A CA 1
ATOM 818 C C . TYR A 1 104 ? -35.403 33.545 25.086 1.00 72.56 104 TYR A C 1
ATOM 820 O O . TYR A 1 104 ? -34.792 34.603 24.904 1.00 72.56 104 TYR A O 1
ATOM 828 N N . LEU A 1 105 ? -36.421 33.153 24.313 1.00 71.25 105 LEU A N 1
ATOM 829 C CA . LEU A 1 105 ? -36.958 33.898 23.168 1.00 71.25 105 LEU A CA 1
ATOM 830 C C . LEU A 1 105 ? -38.462 34.103 23.368 1.00 71.25 105 LEU A C 1
ATOM 832 O O . LEU A 1 105 ? -39.206 33.133 23.494 1.00 71.25 105 LEU A O 1
ATOM 836 N N . GLY A 1 106 ? -38.925 35.356 23.422 1.00 68.00 106 GLY A N 1
ATOM 837 C CA . GLY A 1 106 ? -40.360 35.665 23.512 1.00 68.00 106 GLY A CA 1
ATOM 838 C C . GLY A 1 106 ? -41.081 35.071 24.729 1.00 68.00 106 GLY A C 1
ATOM 839 O O . GLY A 1 106 ? -42.262 34.763 24.636 1.00 68.00 106 GLY A O 1
ATOM 840 N N . GLY A 1 107 ? -40.377 34.858 25.847 1.00 61.53 107 GLY A N 1
ATOM 841 C CA . GLY A 1 107 ? -40.932 34.209 27.044 1.00 61.53 107 GLY A CA 1
ATOM 842 C C . GLY A 1 107 ? -40.918 32.676 27.014 1.00 61.53 107 GLY A C 1
ATOM 843 O O . GLY A 1 107 ? -41.253 32.056 28.019 1.00 61.53 107 GLY A O 1
ATOM 844 N N . ASN A 1 108 ? -40.470 32.062 25.914 1.00 66.25 108 ASN A N 1
ATOM 845 C CA . ASN A 1 108 ? -40.304 30.617 25.791 1.00 66.25 108 ASN A CA 1
ATOM 846 C C . ASN A 1 108 ? -38.842 30.206 26.004 1.00 66.25 108 ASN A C 1
ATOM 848 O O . ASN A 1 108 ? -37.908 30.920 25.625 1.00 66.25 108 ASN A O 1
ATOM 852 N N . LYS A 1 109 ? -38.658 29.044 26.634 1.00 72.56 109 LYS A N 1
ATOM 853 C CA . LYS A 1 109 ? -37.356 28.452 26.944 1.00 72.56 109 LYS A CA 1
ATOM 854 C C . LYS A 1 109 ? -36.948 27.501 25.820 1.00 72.56 109 LYS A C 1
ATOM 856 O O . LYS A 1 109 ? -37.676 26.553 25.553 1.00 72.56 109 LYS A O 1
ATOM 861 N N . PHE A 1 110 ? -35.771 27.713 25.240 1.00 71.94 110 PHE A N 1
ATOM 862 C CA . PHE A 1 110 ? -35.196 26.823 24.235 1.00 71.94 110 PHE A CA 1
ATOM 863 C C . PHE A 1 110 ? -33.807 26.361 24.665 1.00 71.94 110 PHE A C 1
ATOM 865 O O . PHE A 1 110 ? -33.001 27.165 25.146 1.00 71.94 110 PHE A O 1
ATOM 872 N N . TYR A 1 111 ? -33.510 25.074 24.498 1.00 75.88 111 TYR A N 1
ATOM 873 C CA . TYR A 1 111 ? -32.148 24.587 24.680 1.00 75.88 111 TYR A CA 1
ATOM 874 C C . TYR A 1 111 ? -31.300 25.007 23.482 1.00 75.88 111 TYR A C 1
ATOM 876 O O . TYR A 1 111 ? -31.736 24.959 22.332 1.00 75.88 111 TYR A O 1
ATOM 884 N N . LYS A 1 112 ? -30.076 25.461 23.749 1.00 67.62 112 LYS A N 1
ATOM 885 C CA . LYS A 1 112 ? -29.164 25.942 22.710 1.00 67.62 112 LYS A CA 1
ATOM 886 C C . LYS A 1 112 ? -28.854 24.845 21.691 1.00 67.62 112 LYS A C 1
ATOM 888 O O . LYS A 1 112 ? -28.802 25.140 20.504 1.00 67.62 112 LYS A O 1
ATOM 893 N N . ASP A 1 113 ? -28.732 23.602 22.143 1.00 62.38 113 ASP A N 1
ATOM 894 C CA . ASP A 1 113 ? -28.480 22.450 21.274 1.00 62.38 113 ASP A CA 1
ATOM 895 C C . ASP A 1 113 ? -29.671 22.186 20.339 1.00 62.38 113 ASP A C 1
ATOM 897 O O . ASP A 1 113 ? -29.481 21.984 19.144 1.00 62.38 113 ASP A O 1
ATOM 901 N N . GLU A 1 114 ? -30.905 22.311 20.838 1.00 63.94 114 GLU A N 1
ATOM 902 C CA . GLU A 1 114 ? -32.129 22.199 20.027 1.00 63.94 114 GLU A CA 1
ATOM 903 C C . GLU A 1 114 ? -32.233 23.323 18.984 1.00 63.94 114 GLU A C 1
ATOM 905 O O . GLU A 1 114 ? -32.619 23.080 17.843 1.00 63.94 114 GLU A O 1
ATOM 910 N N . LEU A 1 115 ? -31.839 24.551 19.339 1.00 65.31 115 LEU A N 1
ATOM 911 C CA . LEU A 1 115 ? -31.818 25.682 18.402 1.00 65.31 115 LEU A CA 1
ATOM 912 C C . LEU A 1 115 ? -30.722 25.552 17.339 1.00 65.31 115 LEU A C 1
ATOM 914 O O . LEU A 1 115 ? -30.939 25.945 16.195 1.00 65.31 115 LEU A O 1
ATOM 918 N N . ILE A 1 116 ? -29.556 25.015 17.703 1.00 61.41 116 ILE A N 1
ATOM 919 C CA . ILE A 1 116 ? -28.453 24.754 16.769 1.00 61.41 116 ILE A CA 1
ATOM 920 C C . ILE A 1 116 ? -28.830 23.627 15.801 1.00 61.41 116 ILE A C 1
ATOM 922 O O . ILE A 1 116 ? -28.540 23.736 14.614 1.00 61.41 116 ILE A O 1
ATOM 926 N N . HIS A 1 117 ? -29.527 22.591 16.277 1.00 56.78 117 HIS A N 1
ATOM 927 C CA . HIS A 1 117 ? -30.077 21.541 15.418 1.00 56.78 117 HIS A CA 1
ATOM 928 C C . HIS A 1 117 ? -31.165 22.069 14.470 1.00 56.78 117 HIS A C 1
ATOM 930 O O . HIS A 1 117 ? -31.159 21.717 13.295 1.00 56.78 117 HIS A O 1
ATOM 936 N N . ALA A 1 118 ? -32.041 22.964 14.938 1.00 56.91 118 ALA A N 1
ATOM 937 C CA . ALA A 1 118 ? -33.101 23.557 14.118 1.00 56.91 118 ALA A CA 1
ATOM 938 C C . ALA A 1 118 ? -32.583 24.533 13.040 1.00 56.91 118 ALA A C 1
ATOM 940 O O . ALA A 1 118 ? -33.240 24.744 12.021 1.00 56.91 118 ALA A O 1
ATOM 941 N N . PHE A 1 119 ? -31.402 25.129 13.233 1.00 56.53 119 PHE A N 1
ATOM 942 C CA . PHE A 1 119 ? -30.751 25.992 12.244 1.00 56.53 119 PHE A CA 1
ATOM 943 C C . PHE A 1 119 ? -29.743 25.209 11.382 1.00 56.53 119 PHE A C 1
ATOM 945 O O . PHE A 1 119 ? -28.540 25.441 11.422 1.00 56.53 119 PHE A O 1
ATOM 952 N N . GLY A 1 120 ? -30.264 24.303 10.546 1.00 55.47 120 GLY A N 1
ATOM 953 C CA . GLY A 1 120 ? -29.732 24.024 9.203 1.00 55.47 120 GLY A CA 1
ATOM 954 C C . GLY A 1 120 ? -28.253 23.637 9.076 1.00 55.47 120 GLY A C 1
ATOM 955 O O . GLY A 1 120 ? -27.576 24.133 8.177 1.00 55.47 120 GLY A O 1
ATOM 956 N N . GLY A 1 121 ? -27.742 22.760 9.943 1.00 50.22 121 GLY A N 1
ATOM 957 C CA . GLY A 1 121 ? -26.358 22.265 9.863 1.00 50.22 121 GLY A CA 1
ATOM 958 C C . GLY A 1 121 ? -26.156 21.019 8.991 1.00 50.22 121 GLY A C 1
ATOM 959 O O . GLY A 1 121 ? -25.031 20.718 8.597 1.00 50.22 121 GLY A O 1
ATOM 960 N N . THR A 1 122 ? -27.223 20.294 8.658 1.00 52.66 122 THR A N 1
ATOM 961 C CA . THR A 1 122 ? -27.155 19.098 7.811 1.00 52.66 122 THR A CA 1
ATOM 962 C C . THR A 1 122 ? -28.168 19.241 6.688 1.00 52.66 122 THR A C 1
ATOM 964 O O . THR A 1 122 ? -29.329 19.530 6.959 1.00 52.66 122 THR A O 1
ATOM 967 N N . MET A 1 123 ? -27.753 19.052 5.432 1.00 45.09 123 MET A N 1
ATOM 968 C CA . MET A 1 123 ? -28.648 18.983 4.265 1.00 45.09 123 MET A CA 1
ATOM 969 C C . MET A 1 123 ? -29.498 17.699 4.306 1.00 45.09 123 MET A C 1
ATOM 971 O O . MET A 1 123 ? -29.411 16.864 3.412 1.00 45.09 123 MET A O 1
ATOM 975 N N . ASN A 1 124 ? -30.274 17.506 5.369 1.00 51.31 124 ASN A N 1
ATOM 976 C CA . ASN A 1 124 ? -31.194 16.394 5.526 1.00 51.31 124 ASN A CA 1
ATOM 977 C C . ASN A 1 124 ? -32.607 16.988 5.659 1.00 51.31 124 ASN A C 1
ATOM 979 O O . ASN A 1 124 ? -32.852 17.705 6.624 1.00 51.31 124 ASN A O 1
ATOM 983 N N . PRO A 1 125 ? -33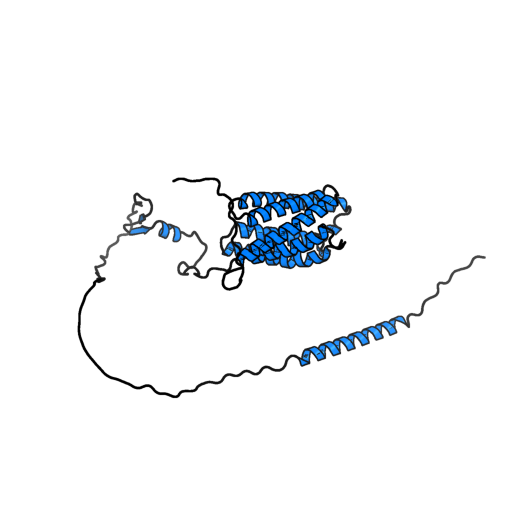.511 16.787 4.684 1.00 50.31 125 PRO A N 1
ATOM 984 C CA . PRO A 1 125 ? -34.826 17.438 4.667 1.00 50.31 125 PRO A CA 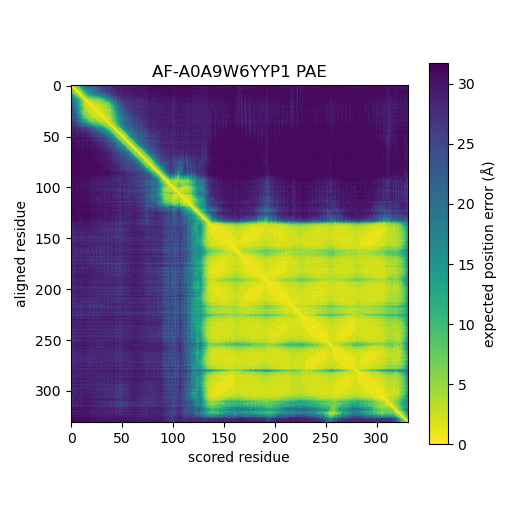1
ATOM 985 C C . PRO A 1 125 ? -35.817 16.890 5.709 1.00 50.31 125 PRO A C 1
ATOM 987 O O . PRO A 1 125 ? -36.898 17.454 5.861 1.00 50.31 125 PRO A O 1
ATOM 990 N N . ASP A 1 126 ? -35.450 15.832 6.438 1.00 47.03 126 ASP A N 1
ATOM 991 C CA . ASP A 1 126 ? -36.360 15.080 7.297 1.00 47.03 126 ASP A CA 1
ATOM 992 C C . ASP A 1 126 ? -35.839 14.980 8.743 1.00 47.03 126 ASP A C 1
ATOM 994 O O . ASP A 1 126 ? -35.231 13.987 9.145 1.00 47.03 126 ASP A O 1
ATOM 998 N N . ASP A 1 127 ? -36.156 15.986 9.565 1.00 48.69 127 ASP A N 1
ATOM 999 C CA . ASP A 1 127 ? -35.930 16.022 11.028 1.00 48.69 127 ASP A CA 1
ATOM 1000 C C . ASP A 1 127 ? -36.753 14.969 11.822 1.00 48.69 127 ASP A C 1
ATOM 1002 O O . ASP A 1 127 ? -36.831 15.003 13.050 1.00 48.69 127 ASP A O 1
ATOM 1006 N N . TRP A 1 128 ? -37.390 14.013 11.137 1.00 45.47 128 TRP A N 1
ATOM 1007 C CA . TRP A 1 128 ? -38.220 12.937 11.699 1.00 45.47 128 TRP A CA 1
ATOM 1008 C C . TRP A 1 128 ? -37.641 11.528 11.469 1.00 45.47 128 TRP A C 1
ATOM 1010 O O . TRP A 1 128 ? -38.264 10.529 11.839 1.00 45.47 128 TRP A O 1
ATOM 1020 N N . TYR A 1 129 ? -36.434 11.418 10.906 1.00 45.81 129 TYR A N 1
ATOM 1021 C CA . TYR A 1 129 ? -35.725 10.146 10.789 1.00 45.81 129 TYR A CA 1
ATOM 1022 C C . TYR A 1 129 ? -34.934 9.850 12.071 1.00 45.81 129 TYR A C 1
ATOM 1024 O O . TYR A 1 129 ? -33.938 10.505 12.379 1.00 45.81 129 TYR A O 1
ATOM 1032 N N . LYS A 1 130 ? -35.360 8.830 12.825 1.00 44.62 130 LYS A N 1
ATOM 1033 C CA . LYS A 1 130 ? -34.545 8.242 13.898 1.00 44.62 130 LYS A CA 1
ATOM 1034 C C . LYS A 1 130 ? -33.209 7.806 13.264 1.00 44.62 130 LYS A C 1
ATOM 1036 O O . LYS A 1 130 ? -33.267 6.995 12.337 1.00 44.62 130 LYS A O 1
ATOM 1041 N N . PRO A 1 131 ? -32.035 8.308 13.704 1.00 53.84 131 PRO A N 1
ATOM 1042 C CA . PRO A 1 131 ? -30.750 7.879 13.159 1.00 53.84 131 PRO A CA 1
ATOM 1043 C C . PRO A 1 131 ? -30.696 6.354 13.140 1.00 53.84 131 PRO A C 1
ATOM 1045 O O . PRO A 1 131 ? -31.142 5.716 14.098 1.00 53.84 131 PRO A O 1
ATOM 1048 N N . SER A 1 132 ? -30.206 5.757 12.052 1.00 52.06 132 SER A N 1
ATOM 1049 C CA . SER A 1 132 ? -30.141 4.301 11.967 1.00 52.06 132 SER A CA 1
ATOM 1050 C C . SER A 1 132 ? -29.333 3.762 13.150 1.00 52.06 132 SER A C 1
ATOM 1052 O O . SER A 1 132 ? -28.135 4.009 13.243 1.00 52.06 132 SER A O 1
ATOM 1054 N N . GLU A 1 133 ? -29.973 2.991 14.033 1.00 58.06 133 GLU A N 1
ATOM 1055 C CA . GLU A 1 133 ? -29.302 2.282 15.138 1.00 58.06 133 GLU A CA 1
ATOM 1056 C C . GLU A 1 133 ? -28.399 1.138 14.625 1.00 58.06 133 GLU A C 1
ATOM 1058 O O . GLU A 1 133 ? -27.705 0.474 15.399 1.00 58.06 133 GLU A O 1
ATOM 1063 N N . HIS A 1 134 ? -28.401 0.890 13.311 1.00 56.78 134 HIS A N 1
ATOM 1064 C CA . HIS A 1 134 ? -27.578 -0.117 12.660 1.00 56.78 134 HIS A CA 1
ATOM 1065 C C . HIS A 1 134 ? -26.112 0.320 12.619 1.00 56.78 134 HIS A C 1
ATOM 1067 O O . HIS A 1 134 ? -25.720 1.186 11.841 1.00 56.78 134 HIS A O 1
ATOM 1073 N N . LYS A 1 135 ? -25.284 -0.333 13.437 1.00 71.88 135 LYS A N 1
ATOM 1074 C CA . LYS A 1 135 ? -23.826 -0.243 13.332 1.00 71.88 135 LYS A CA 1
ATOM 1075 C C . LYS A 1 135 ? -23.378 -0.944 12.052 1.00 71.88 135 LYS A C 1
ATOM 1077 O O . LYS A 1 135 ? -23.626 -2.138 11.884 1.00 71.88 135 LYS A O 1
ATOM 1082 N N . PHE A 1 136 ? -22.717 -0.213 11.162 1.00 82.44 136 PHE A N 1
ATOM 1083 C CA . PHE A 1 136 ? -22.068 -0.810 10.000 1.00 82.44 136 PHE A CA 1
ATOM 1084 C C . PHE A 1 136 ? -20.922 -1.737 10.431 1.00 82.44 136 PHE A C 1
ATOM 1086 O O . PHE A 1 136 ? -20.313 -1.561 11.489 1.00 82.44 136 PHE A O 1
ATOM 1093 N N . ALA A 1 137 ? -20.626 -2.736 9.597 1.00 85.44 137 ALA A N 1
ATOM 1094 C CA . ALA A 1 137 ? -19.450 -3.579 9.782 1.00 85.44 137 ALA A CA 1
ATOM 1095 C C . ALA A 1 137 ? -18.163 -2.756 9.621 1.00 85.44 137 ALA A C 1
ATOM 1097 O O . ALA A 1 137 ? -18.139 -1.798 8.851 1.00 85.44 137 ALA A O 1
ATOM 1098 N N . ASN A 1 138 ? -17.091 -3.167 10.305 1.00 89.75 138 ASN A N 1
ATOM 1099 C CA . ASN A 1 138 ? -15.768 -2.570 10.137 1.00 89.75 138 ASN A CA 1
ATOM 1100 C C . ASN A 1 138 ? -15.203 -2.944 8.753 1.00 89.75 138 ASN A C 1
ATOM 1102 O O . ASN A 1 138 ? -14.926 -4.127 8.527 1.00 89.75 138 ASN A O 1
ATOM 1106 N N . PRO A 1 139 ? -15.015 -1.983 7.833 1.00 94.06 139 PRO A N 1
ATOM 1107 C CA . PRO A 1 139 ? -14.492 -2.285 6.509 1.00 94.06 139 PRO A CA 1
ATOM 1108 C C . PRO A 1 139 ? -12.965 -2.456 6.506 1.00 94.06 139 PRO A C 1
ATOM 1110 O O . PRO A 1 139 ? -12.454 -3.131 5.615 1.00 94.06 139 PRO A O 1
ATOM 1113 N N . ALA A 1 140 ? -12.231 -1.939 7.504 1.00 93.06 140 ALA A N 1
ATOM 1114 C CA . ALA A 1 140 ? -10.764 -1.924 7.533 1.00 93.06 140 ALA A CA 1
ATOM 1115 C C . ALA A 1 140 ? -10.098 -3.259 7.158 1.00 93.06 140 ALA A C 1
ATOM 1117 O O . ALA A 1 140 ? -9.152 -3.253 6.363 1.00 93.06 140 ALA A O 1
ATOM 1118 N N . PRO A 1 141 ? -10.556 -4.421 7.670 1.00 95.44 141 PRO A N 1
ATOM 1119 C CA . PRO A 1 141 ? -9.901 -5.685 7.364 1.00 95.44 141 PRO A CA 1
ATOM 1120 C C . PRO A 1 141 ? -9.982 -6.099 5.898 1.00 95.44 141 PRO A C 1
ATOM 1122 O O . PRO A 1 141 ? -9.070 -6.769 5.408 1.00 95.44 141 PRO A O 1
ATOM 1125 N N . LEU A 1 142 ? -11.040 -5.695 5.188 1.00 96.56 142 LEU A N 1
ATOM 1126 C CA . LEU A 1 142 ? -11.173 -5.940 3.755 1.00 96.56 142 LEU A CA 1
ATOM 1127 C C . LEU A 1 142 ? -10.094 -5.165 2.996 1.00 96.56 142 LEU A C 1
ATOM 1129 O O . LEU A 1 142 ? -9.331 -5.760 2.235 1.00 96.56 142 LEU A O 1
ATOM 1133 N N . GLY A 1 143 ? -9.976 -3.862 3.260 1.00 96.50 143 GLY A N 1
ATOM 1134 C CA . GLY A 1 143 ? -8.957 -3.014 2.646 1.00 96.50 143 GLY A CA 1
ATOM 1135 C C . GLY A 1 143 ? -7.529 -3.445 2.987 1.00 96.50 143 GLY A C 1
ATOM 1136 O O . GLY A 1 143 ? -6.678 -3.506 2.102 1.00 96.50 143 GLY A O 1
ATOM 1137 N N . LEU A 1 144 ? -7.263 -3.826 4.240 1.00 96.44 144 LEU A N 1
ATOM 1138 C CA . LEU A 1 144 ? -5.952 -4.335 4.658 1.00 96.44 144 LEU A CA 1
ATOM 1139 C C . LEU A 1 144 ? -5.610 -5.685 4.012 1.00 96.44 144 LEU A C 1
ATOM 1141 O O . LEU A 1 144 ? -4.447 -5.926 3.684 1.00 96.44 144 LEU A O 1
ATOM 1145 N N . SER A 1 145 ? -6.598 -6.556 3.791 1.00 98.06 145 SER A N 1
ATOM 1146 C CA . SER A 1 145 ? -6.393 -7.836 3.097 1.00 98.06 145 SER A CA 1
ATOM 1147 C C . SER A 1 145 ? -6.145 -7.644 1.601 1.00 98.06 145 SER A C 1
ATOM 1149 O O . SER A 1 145 ? -5.298 -8.332 1.026 1.00 98.06 145 SER A O 1
ATOM 1151 N N . ALA A 1 146 ? -6.852 -6.691 0.989 1.00 98.06 146 ALA A N 1
ATOM 1152 C CA . ALA A 1 146 ? -6.670 -6.273 -0.397 1.00 98.06 146 ALA A CA 1
ATOM 1153 C C . ALA A 1 146 ? -5.269 -5.710 -0.656 1.00 98.06 146 ALA A C 1
ATOM 1155 O O . ALA A 1 146 ? -4.564 -6.150 -1.574 1.00 98.06 146 ALA A O 1
ATOM 1156 N N . PHE A 1 147 ? -4.839 -4.807 0.222 1.00 97.81 147 PHE A N 1
ATOM 1157 C CA . PHE A 1 147 ? -3.490 -4.267 0.235 1.00 97.81 147 PHE A CA 1
ATOM 1158 C C . PHE A 1 147 ? -2.438 -5.368 0.399 1.00 97.81 147 PHE A C 1
ATOM 1160 O O . PHE A 1 147 ? -1.479 -5.434 -0.372 1.00 97.81 147 PHE A O 1
ATOM 1167 N N . ALA A 1 148 ? -2.625 -6.249 1.387 1.00 98.19 148 ALA A N 1
ATOM 1168 C CA . ALA A 1 148 ? -1.661 -7.281 1.747 1.00 98.19 148 ALA A CA 1
ATOM 1169 C C . ALA A 1 148 ? -1.397 -8.262 0.602 1.00 98.19 148 ALA A C 1
ATOM 1171 O O . ALA A 1 148 ? -0.242 -8.502 0.270 1.00 98.19 148 ALA A O 1
ATOM 1172 N N . LEU A 1 149 ? -2.445 -8.798 -0.034 1.00 98.44 149 LEU A N 1
ATOM 1173 C CA . LEU A 1 149 ? -2.273 -9.771 -1.115 1.00 98.44 149 LEU A CA 1
ATOM 1174 C C . LEU A 1 149 ? -1.563 -9.156 -2.324 1.00 98.44 149 LEU A C 1
ATOM 1176 O O . LEU A 1 149 ? -0.650 -9.760 -2.886 1.00 98.44 149 LEU A O 1
ATOM 1180 N N . THR A 1 150 ? -1.969 -7.948 -2.710 1.00 98.19 150 THR A N 1
ATOM 1181 C CA . THR A 1 150 ? -1.400 -7.261 -3.875 1.00 98.19 150 THR A CA 1
ATOM 1182 C C . THR A 1 150 ? 0.067 -6.901 -3.632 1.00 98.19 150 THR A C 1
ATOM 1184 O O . THR A 1 150 ? 0.922 -7.181 -4.474 1.00 98.19 150 THR A O 1
ATOM 1187 N N . THR A 1 151 ? 0.373 -6.379 -2.438 1.00 98.00 151 THR A N 1
ATOM 1188 C CA . THR A 1 151 ? 1.748 -6.093 -2.007 1.00 98.00 151 THR A CA 1
ATOM 1189 C C . THR A 1 151 ? 2.578 -7.370 -1.983 1.00 98.00 151 THR A C 1
ATOM 1191 O O . THR A 1 151 ? 3.654 -7.397 -2.564 1.00 98.00 151 THR A O 1
ATOM 1194 N N . PHE A 1 152 ? 2.065 -8.455 -1.399 1.00 98.50 152 PHE A N 1
ATOM 1195 C CA . PHE A 1 152 ? 2.793 -9.713 -1.244 1.00 98.50 152 PHE A CA 1
ATOM 1196 C C . PHE A 1 152 ? 3.276 -10.275 -2.582 1.00 98.50 152 PHE A C 1
ATOM 1198 O O . PHE A 1 152 ? 4.450 -10.621 -2.719 1.00 98.50 152 PHE A O 1
ATOM 1205 N N . VAL A 1 153 ? 2.390 -10.331 -3.581 1.00 98.19 153 VAL A N 1
ATOM 1206 C CA . VAL A 1 153 ? 2.727 -10.880 -4.902 1.00 98.19 153 VAL A CA 1
ATOM 1207 C C . VAL A 1 153 ? 3.758 -10.004 -5.613 1.00 98.19 153 VAL A C 1
ATOM 1209 O O . VAL A 1 153 ? 4.763 -10.531 -6.090 1.00 98.19 153 VAL A O 1
ATOM 1212 N N . LEU A 1 154 ? 3.572 -8.678 -5.633 1.00 97.62 154 LEU A N 1
ATOM 1213 C CA . LEU A 1 154 ? 4.553 -7.761 -6.227 1.00 97.62 154 LEU A CA 1
ATOM 1214 C C . LEU A 1 154 ? 5.909 -7.844 -5.511 1.00 97.62 154 LEU A C 1
ATOM 1216 O O . LEU A 1 154 ? 6.965 -7.873 -6.139 1.00 97.62 154 LEU A O 1
ATOM 1220 N N . SER A 1 155 ? 5.885 -7.913 -4.186 1.00 97.88 155 SER A N 1
ATOM 1221 C CA . SER A 1 155 ? 7.073 -7.959 -3.346 1.00 97.88 155 SER A CA 1
ATOM 1222 C C . SER A 1 155 ? 7.881 -9.242 -3.512 1.00 97.88 155 SER A C 1
ATOM 1224 O O . SER A 1 155 ? 9.107 -9.172 -3.511 1.00 97.88 155 SER A O 1
ATOM 1226 N N . LEU A 1 156 ? 7.235 -10.393 -3.724 1.00 98.00 156 LEU A N 1
ATOM 1227 C CA . LEU A 1 156 ? 7.933 -11.635 -4.069 1.00 98.00 156 LEU A CA 1
ATOM 1228 C C . LEU A 1 156 ? 8.674 -11.524 -5.406 1.00 98.00 156 LEU A C 1
ATOM 1230 O O . LEU A 1 156 ? 9.817 -11.970 -5.508 1.00 98.00 156 LEU A O 1
ATOM 1234 N N . ILE A 1 157 ? 8.049 -10.903 -6.409 1.00 97.12 157 ILE A N 1
ATOM 1235 C CA . ILE A 1 157 ? 8.664 -10.692 -7.726 1.00 97.12 157 ILE A CA 1
ATOM 1236 C C . ILE A 1 157 ? 9.843 -9.718 -7.605 1.00 97.12 157 ILE A C 1
ATOM 1238 O O . ILE A 1 157 ? 10.940 -10.024 -8.066 1.00 97.12 157 ILE A O 1
ATOM 1242 N N . ASN A 1 158 ? 9.674 -8.608 -6.880 1.00 96.56 158 ASN A N 1
ATOM 1243 C CA . ASN A 1 158 ? 10.756 -7.654 -6.604 1.00 96.56 158 ASN A CA 1
ATOM 1244 C C . ASN A 1 158 ? 11.912 -8.270 -5.800 1.00 96.56 158 ASN A C 1
ATOM 1246 O O . ASN A 1 158 ? 13.069 -7.910 -6.011 1.00 96.56 158 ASN A O 1
ATOM 1250 N N . ALA A 1 159 ? 11.623 -9.223 -4.908 1.00 96.62 159 ALA A N 1
ATOM 1251 C CA . ALA A 1 159 ? 12.633 -9.984 -4.174 1.00 96.62 159 ALA A CA 1
ATOM 1252 C C . ALA A 1 159 ? 13.345 -11.048 -5.038 1.00 96.62 159 ALA A C 1
ATOM 1254 O O . ALA A 1 159 ? 14.272 -11.699 -4.560 1.00 96.62 159 ALA A O 1
ATOM 1255 N N . GLY A 1 160 ? 12.924 -11.246 -6.292 1.00 94.31 160 GLY A N 1
ATOM 1256 C CA . GLY A 1 160 ? 13.493 -12.243 -7.199 1.00 94.31 160 GLY A CA 1
ATOM 1257 C C . GLY A 1 160 ? 13.098 -13.682 -6.861 1.00 94.31 160 GLY A C 1
ATOM 1258 O O . GLY A 1 160 ? 13.796 -14.621 -7.256 1.00 94.31 160 GLY A O 1
ATOM 1259 N N . ALA A 1 161 ? 11.996 -13.881 -6.128 1.00 94.75 161 ALA A N 1
ATOM 1260 C CA . ALA A 1 161 ? 11.533 -15.207 -5.739 1.00 94.75 161 ALA A CA 1
ATOM 1261 C C . ALA A 1 161 ? 11.316 -16.089 -6.977 1.00 94.75 161 ALA A C 1
ATOM 1263 O O . ALA A 1 161 ? 10.679 -15.687 -7.952 1.00 94.75 161 ALA A O 1
ATOM 1264 N N . MET A 1 162 ? 11.868 -17.305 -6.940 1.00 95.00 162 MET A N 1
ATOM 1265 C CA . MET A 1 162 ? 11.785 -18.284 -8.034 1.00 95.00 162 MET A CA 1
ATOM 1266 C C . MET A 1 162 ? 12.300 -17.772 -9.397 1.00 95.00 162 MET A C 1
ATOM 1268 O O . MET A 1 162 ? 12.015 -18.380 -10.425 1.00 95.00 162 MET A O 1
ATOM 1272 N N . GLY A 1 163 ? 13.056 -16.666 -9.430 1.00 92.44 163 GLY A N 1
ATOM 1273 C CA . GLY A 1 163 ? 13.571 -16.071 -10.667 1.00 92.44 163 GLY A CA 1
ATOM 1274 C C . GLY A 1 163 ? 12.506 -15.436 -11.568 1.00 92.44 163 GLY A C 1
ATOM 1275 O O . GLY A 1 163 ? 12.783 -15.183 -12.743 1.00 92.44 163 GLY A O 1
ATOM 1276 N N . VAL A 1 164 ? 11.300 -15.176 -11.052 1.00 93.31 164 VAL A N 1
ATOM 1277 C CA . VAL A 1 164 ? 10.229 -14.513 -11.807 1.00 93.31 164 VAL A CA 1
ATOM 1278 C C . VAL A 1 164 ? 10.604 -13.051 -12.039 1.00 93.31 164 VAL A C 1
ATOM 1280 O O . VAL A 1 164 ? 10.887 -12.323 -11.095 1.00 93.31 164 VAL A O 1
ATOM 1283 N N . LYS A 1 165 ? 10.606 -12.624 -13.306 1.00 89.75 165 LYS A N 1
ATOM 1284 C CA . LYS A 1 165 ? 10.912 -11.236 -13.707 1.00 89.75 165 LYS A CA 1
ATOM 1285 C C . LYS A 1 165 ? 9.716 -10.481 -14.280 1.00 89.75 165 LYS A C 1
ATOM 1287 O O . LYS A 1 165 ? 9.770 -9.266 -14.391 1.00 89.75 165 LYS A O 1
ATOM 1292 N N . ASN A 1 166 ? 8.679 -11.203 -14.695 1.00 91.44 166 ASN A N 1
ATOM 1293 C CA . ASN A 1 166 ? 7.472 -10.618 -15.262 1.00 91.44 166 ASN A CA 1
ATOM 1294 C C . ASN A 1 166 ? 6.441 -10.418 -14.146 1.00 91.44 166 ASN A C 1
ATOM 1296 O O . ASN A 1 166 ? 5.987 -11.391 -13.546 1.00 91.44 166 ASN A O 1
ATOM 1300 N N . ASP A 1 167 ? 6.068 -9.167 -13.901 1.00 91.31 167 ASP A N 1
ATOM 1301 C CA . ASP A 1 167 ? 5.112 -8.738 -12.883 1.00 91.31 167 ASP A CA 1
ATOM 1302 C C . ASP A 1 167 ? 3.684 -8.538 -13.416 1.00 91.31 167 ASP A C 1
ATOM 1304 O O . ASP A 1 167 ? 2.799 -8.156 -12.657 1.00 91.31 167 ASP A O 1
ATOM 1308 N N . SER A 1 168 ? 3.399 -8.886 -14.677 1.00 92.12 168 SER A N 1
ATOM 1309 C CA . SER A 1 168 ? 2.077 -8.693 -15.306 1.00 92.12 168 SER A CA 1
ATOM 1310 C C . SER A 1 168 ? 0.922 -9.344 -14.534 1.00 92.12 168 SER A C 1
ATOM 1312 O O . SER A 1 168 ? -0.208 -8.863 -14.589 1.00 92.12 168 SER A O 1
ATOM 1314 N N . VAL A 1 169 ? 1.186 -10.418 -13.777 1.00 94.00 169 VAL A N 1
ATOM 1315 C CA . VAL A 1 169 ? 0.178 -11.059 -12.911 1.00 94.00 169 VAL A CA 1
ATOM 1316 C C . VAL A 1 169 ? -0.354 -10.107 -11.828 1.00 94.00 169 VAL A C 1
ATOM 1318 O O . VAL A 1 169 ? -1.507 -10.220 -11.413 1.00 94.00 169 VAL A O 1
ATOM 1321 N N . VAL A 1 170 ? 0.456 -9.131 -11.403 1.00 96.38 170 VAL A N 1
ATOM 1322 C CA . VAL A 1 170 ? 0.102 -8.126 -10.391 1.00 96.38 170 VAL A CA 1
ATOM 1323 C C . VAL A 1 170 ? -0.950 -7.157 -10.920 1.00 96.38 170 VAL A C 1
ATOM 1325 O O . VAL A 1 170 ? -1.765 -6.692 -10.133 1.00 96.38 170 VAL A O 1
ATOM 1328 N N . VAL A 1 171 ? -1.005 -6.894 -12.230 1.00 96.56 171 VAL A N 1
ATOM 1329 C CA . VAL A 1 171 ? -1.936 -5.918 -12.829 1.00 96.56 171 VAL A CA 1
ATOM 1330 C C . VAL A 1 171 ? -3.392 -6.234 -12.471 1.00 96.56 171 VAL A C 1
ATOM 1332 O O . VAL A 1 171 ? -4.144 -5.339 -12.092 1.00 96.56 171 VAL A O 1
ATOM 1335 N N . GLY A 1 172 ? -3.789 -7.511 -12.511 1.00 96.38 172 GLY A N 1
ATOM 1336 C CA . GLY A 1 172 ? -5.141 -7.925 -12.123 1.00 96.38 172 GLY A CA 1
ATOM 1337 C C . GLY A 1 172 ? -5.437 -7.674 -10.640 1.00 96.38 172 GLY A C 1
ATOM 1338 O O . GLY A 1 172 ? -6.487 -7.132 -10.297 1.00 96.38 172 GLY A O 1
ATOM 1339 N N . LEU A 1 173 ? -4.493 -8.011 -9.757 1.00 97.56 173 LEU A N 1
ATOM 1340 C CA . LEU A 1 173 ? -4.625 -7.761 -8.317 1.00 97.56 173 LEU A CA 1
ATOM 1341 C C . LEU A 1 173 ? -4.669 -6.261 -8.010 1.00 97.56 173 LEU A C 1
ATOM 1343 O O . LEU A 1 173 ? -5.504 -5.824 -7.221 1.00 97.56 173 LEU A O 1
ATOM 1347 N N . ALA A 1 174 ? -3.816 -5.482 -8.671 1.00 97.62 174 ALA A N 1
ATOM 1348 C CA . ALA A 1 174 ? -3.704 -4.043 -8.505 1.00 97.62 174 ALA A CA 1
ATOM 1349 C C . ALA A 1 174 ? -4.946 -3.294 -9.005 1.00 97.62 174 ALA A C 1
ATOM 1351 O O . ALA A 1 174 ? -5.374 -2.347 -8.361 1.00 97.62 174 ALA A O 1
ATOM 1352 N N . MET A 1 175 ? -5.584 -3.733 -10.091 1.00 97.81 175 MET A N 1
ATOM 1353 C CA . MET A 1 175 ? -6.825 -3.105 -10.555 1.00 97.81 175 MET A CA 1
ATOM 1354 C C . MET A 1 175 ? -8.024 -3.469 -9.678 1.00 97.81 175 MET A C 1
ATOM 1356 O O . MET A 1 175 ? -8.787 -2.593 -9.273 1.00 97.81 175 MET A O 1
ATOM 1360 N N . PHE A 1 176 ? -8.206 -4.756 -9.375 1.00 98.12 176 PHE A N 1
ATOM 1361 C CA . PHE A 1 176 ? -9.453 -5.224 -8.772 1.00 98.12 176 PHE A CA 1
ATOM 1362 C C . PHE A 1 176 ? -9.396 -5.316 -7.256 1.00 98.12 176 PHE A C 1
ATOM 1364 O O . PHE A 1 176 ? -10.317 -4.850 -6.594 1.00 98.12 176 PHE A O 1
ATOM 1371 N N . TYR A 1 177 ? -8.345 -5.902 -6.687 1.00 98.19 177 TYR A N 1
ATOM 1372 C CA . TYR A 1 177 ? -8.315 -6.165 -5.253 1.00 98.19 177 TYR A CA 1
ATOM 1373 C C . TYR A 1 177 ? -7.635 -5.027 -4.496 1.00 98.19 177 TYR A C 1
ATOM 1375 O O . TYR A 1 177 ? -8.329 -4.223 -3.875 1.00 98.19 177 TYR A O 1
ATOM 1383 N N . GLY A 1 178 ? -6.313 -4.890 -4.625 1.00 96.56 178 GLY A N 1
ATOM 1384 C CA . GLY A 1 178 ? -5.560 -3.772 -4.051 1.00 96.56 178 GLY A CA 1
ATOM 1385 C C . GLY A 1 178 ? -6.021 -2.408 -4.561 1.00 96.56 178 GLY A C 1
ATOM 1386 O O . GLY A 1 178 ? -5.815 -1.420 -3.881 1.00 96.56 178 GLY A O 1
ATOM 1387 N N . GLY A 1 179 ? -6.680 -2.347 -5.719 1.00 97.88 179 GLY A N 1
ATOM 1388 C CA . GLY A 1 179 ? -7.254 -1.126 -6.277 1.00 97.88 179 GLY A CA 1
ATOM 1389 C C . GLY A 1 179 ? -8.703 -0.898 -5.869 1.00 97.88 179 GLY A C 1
ATOM 1390 O O . GLY A 1 179 ? -8.994 -0.224 -4.881 1.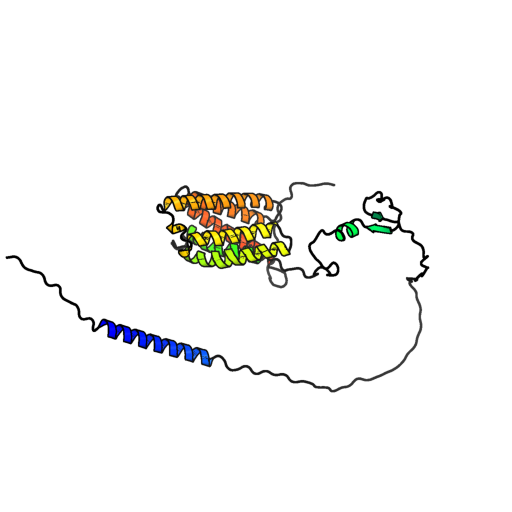00 97.88 179 GLY A O 1
ATOM 1391 N N . LEU A 1 180 ? -9.625 -1.455 -6.657 1.00 98.38 180 LEU A N 1
ATOM 1392 C CA . LEU A 1 180 ? -11.060 -1.205 -6.532 1.00 98.38 180 LEU A CA 1
ATOM 1393 C C . LEU A 1 180 ? -11.634 -1.630 -5.173 1.00 98.38 180 LEU A C 1
ATOM 1395 O O . LEU A 1 180 ? -12.279 -0.822 -4.511 1.00 98.38 180 LEU A O 1
ATOM 1399 N N . ILE A 1 181 ? -11.413 -2.871 -4.734 1.00 98.38 181 ILE A N 1
ATOM 1400 C CA . ILE A 1 181 ? -11.959 -3.354 -3.454 1.00 98.38 181 ILE A CA 1
ATOM 1401 C C . ILE A 1 181 ? -11.374 -2.572 -2.275 1.00 98.38 181 ILE A C 1
ATOM 1403 O O . ILE A 1 181 ? -12.105 -2.213 -1.350 1.00 98.38 181 ILE A O 1
ATOM 1407 N N . GLN A 1 182 ? -10.081 -2.251 -2.319 1.00 98.44 182 GLN A N 1
ATOM 1408 C CA . GLN A 1 182 ? -9.451 -1.426 -1.294 1.00 98.44 182 GLN A CA 1
ATOM 1409 C C . GLN A 1 182 ? -10.023 0.001 -1.261 1.00 98.44 182 GLN A C 1
ATOM 1411 O O . GLN A 1 182 ? -10.300 0.522 -0.180 1.00 98.44 182 GLN A O 1
ATOM 1416 N N . LEU A 1 183 ? -10.270 0.608 -2.427 1.00 98.19 183 LEU A N 1
ATOM 1417 C CA . LEU A 1 183 ? -10.933 1.907 -2.526 1.00 98.19 183 LEU A CA 1
ATOM 1418 C C . LEU A 1 183 ? -12.351 1.856 -1.943 1.00 98.19 183 LEU A C 1
ATOM 1420 O O . LEU A 1 183 ? -12.702 2.709 -1.134 1.00 98.19 183 LEU A O 1
ATOM 1424 N N . LEU A 1 184 ? -13.150 0.848 -2.305 1.00 98.00 184 LEU A N 1
ATOM 1425 C CA . LEU A 1 184 ? -14.509 0.675 -1.779 1.00 98.00 184 LEU A CA 1
ATOM 1426 C C . LEU A 1 184 ? -14.510 0.500 -0.256 1.00 98.00 184 LEU A C 1
ATOM 1428 O O . LEU A 1 184 ? -15.331 1.102 0.434 1.00 98.00 184 LEU A O 1
ATOM 1432 N N . SER A 1 185 ? -13.551 -0.261 0.275 1.00 97.06 185 SER A N 1
ATOM 1433 C CA . SER A 1 185 ? -13.333 -0.373 1.717 1.00 97.06 185 SER A CA 1
ATOM 1434 C C . SER A 1 185 ? -13.066 0.995 2.351 1.00 97.06 185 SER A C 1
ATOM 1436 O O . SER A 1 185 ? -13.653 1.303 3.382 1.00 97.06 185 SER A O 1
ATOM 1438 N N . GLY A 1 186 ? -12.219 1.825 1.736 1.00 96.62 186 GLY A N 1
ATOM 1439 C CA . GLY A 1 186 ? -11.941 3.184 2.203 1.00 96.62 186 GLY A CA 1
ATOM 1440 C C . GLY A 1 186 ? -13.143 4.129 2.107 1.00 96.62 186 GLY A C 1
ATOM 1441 O O . GLY A 1 186 ? -13.344 4.951 2.996 1.00 96.62 186 GLY A O 1
ATOM 1442 N N . MET A 1 187 ? -13.999 3.986 1.094 1.00 95.75 187 MET A N 1
ATOM 1443 C CA . MET A 1 187 ? -15.247 4.757 1.021 1.00 95.75 187 MET A CA 1
ATOM 1444 C C . MET A 1 187 ? -16.178 4.423 2.189 1.00 95.75 187 MET A C 1
ATOM 1446 O O . MET A 1 187 ? -16.785 5.321 2.768 1.00 95.75 187 MET A O 1
ATOM 1450 N N . TRP A 1 188 ? -16.243 3.150 2.581 1.00 94.19 188 TRP A N 1
ATOM 1451 C CA . TRP A 1 188 ? -17.072 2.713 3.704 1.00 94.19 188 TRP A CA 1
ATOM 1452 C C . TRP A 1 188 ? -16.518 3.134 5.071 1.00 94.19 188 TRP A C 1
ATOM 1454 O O . TRP A 1 188 ? -17.284 3.297 6.016 1.00 94.19 188 TRP A O 1
ATOM 1464 N N . GLU A 1 189 ? -15.210 3.388 5.182 1.00 92.19 189 GLU A N 1
ATOM 1465 C CA . GLU A 1 189 ? -14.621 3.986 6.391 1.00 92.19 189 GLU A CA 1
ATOM 1466 C C . GLU A 1 189 ? -15.177 5.389 6.673 1.00 92.19 189 GLU A C 1
ATOM 1468 O O . GLU A 1 189 ? -15.309 5.772 7.833 1.00 92.19 189 GLU A O 1
ATOM 1473 N N . MET A 1 190 ? -15.561 6.151 5.637 1.00 89.75 190 MET A N 1
ATOM 1474 C CA . MET A 1 190 ? -16.233 7.443 5.836 1.00 89.75 190 MET A CA 1
ATOM 1475 C C . MET A 1 190 ? -17.614 7.263 6.468 1.00 89.75 190 MET A C 1
ATOM 1477 O O . MET A 1 190 ? -17.998 8.052 7.326 1.00 89.75 190 MET A O 1
ATOM 1481 N N . SER A 1 191 ? -18.336 6.204 6.093 1.00 87.75 191 SER A N 1
ATOM 1482 C CA . SER A 1 191 ? -19.654 5.875 6.653 1.00 87.75 191 SER A CA 1
ATOM 1483 C C . SER A 1 191 ? -19.601 5.455 8.125 1.00 87.75 191 SER A C 1
ATOM 1485 O O . SER A 1 191 ? -20.617 5.535 8.808 1.00 87.75 191 SER A O 1
ATOM 1487 N N . VAL A 1 192 ? -18.434 5.027 8.620 1.00 87.69 192 VAL A N 1
ATOM 1488 C CA . VAL A 1 192 ? -18.191 4.720 10.043 1.00 87.69 192 VAL A CA 1
ATOM 1489 C C . VAL A 1 192 ? -17.330 5.771 10.746 1.00 87.69 192 VAL A C 1
ATOM 1491 O O . VAL A 1 192 ? -16.791 5.503 11.816 1.00 87.69 192 VAL A O 1
ATOM 1494 N N . GLU A 1 193 ? -17.202 6.961 10.150 1.00 89.12 193 GLU A N 1
ATOM 1495 C CA . GLU A 1 193 ? -16.511 8.126 10.724 1.00 89.12 193 GLU A CA 1
ATOM 1496 C C . GLU A 1 193 ? -15.013 7.899 11.017 1.00 89.12 193 GLU A C 1
ATOM 1498 O O . GLU A 1 193 ? -14.395 8.596 11.825 1.00 89.12 193 GLU A O 1
ATOM 1503 N N . ASN A 1 194 ? -14.380 6.950 10.323 1.00 89.94 194 ASN A N 1
ATOM 1504 C CA . ASN A 1 194 ? -12.951 6.683 10.439 1.00 89.94 194 ASN A CA 1
ATOM 1505 C C . ASN A 1 194 ? -12.160 7.433 9.358 1.00 89.94 194 ASN A C 1
ATOM 1507 O O . ASN A 1 194 ? -11.795 6.886 8.314 1.00 89.94 194 ASN A O 1
ATOM 1511 N N . THR A 1 195 ? -11.828 8.695 9.635 1.00 91.88 195 THR A N 1
ATOM 1512 C CA . THR A 1 195 ? -11.077 9.560 8.708 1.00 91.88 195 THR A CA 1
ATOM 1513 C C . THR A 1 195 ? -9.721 8.978 8.305 1.00 91.88 195 THR A C 1
ATOM 1515 O O . THR A 1 195 ? -9.317 9.093 7.148 1.00 91.88 195 THR A O 1
ATOM 1518 N N . PHE A 1 196 ? -9.007 8.342 9.242 1.00 92.81 196 PHE A N 1
ATOM 1519 C CA . PHE A 1 196 ? -7.698 7.758 8.948 1.00 92.81 196 PHE A CA 1
ATOM 1520 C C . PHE A 1 196 ? -7.827 6.585 7.972 1.00 92.81 196 PHE A C 1
ATOM 1522 O O . PHE A 1 196 ? -7.130 6.554 6.958 1.00 92.81 196 PHE A O 1
ATOM 1529 N N . GLY A 1 197 ? -8.725 5.637 8.265 1.00 91.50 197 GLY A N 1
ATOM 1530 C CA . GLY A 1 197 ? -8.984 4.482 7.405 1.00 91.50 197 GLY A CA 1
ATOM 1531 C C . GLY A 1 197 ? -9.460 4.913 6.022 1.00 91.50 197 GLY A C 1
ATOM 1532 O O . GLY A 1 197 ? -8.933 4.436 5.017 1.00 91.50 197 GLY A O 1
ATOM 1533 N N . ALA A 1 198 ? -10.374 5.885 5.972 1.00 95.12 198 ALA A N 1
ATOM 1534 C CA . ALA A 1 198 ? -10.890 6.438 4.728 1.00 95.12 198 ALA A CA 1
ATOM 1535 C C . ALA A 1 198 ? -9.782 7.017 3.852 1.00 95.12 198 ALA A C 1
ATOM 1537 O O . ALA A 1 198 ? -9.679 6.663 2.678 1.00 95.12 198 ALA A O 1
ATOM 1538 N N . LEU A 1 199 ? -8.914 7.857 4.422 1.00 96.62 199 LEU A N 1
ATOM 1539 C CA . LEU A 1 199 ? -7.795 8.446 3.695 1.00 96.62 199 LEU A CA 1
ATOM 1540 C C . LEU A 1 199 ? -6.800 7.373 3.243 1.00 96.62 199 LEU A C 1
ATOM 1542 O O . LEU A 1 199 ? -6.427 7.339 2.071 1.00 96.62 199 LEU A O 1
ATOM 1546 N N . ALA A 1 200 ? -6.368 6.499 4.154 1.00 96.19 200 ALA A N 1
ATOM 1547 C CA . ALA A 1 200 ? -5.308 5.532 3.889 1.00 96.19 200 ALA A CA 1
ATOM 1548 C C . ALA A 1 200 ? -5.736 4.473 2.863 1.00 96.19 200 ALA A C 1
ATOM 1550 O O . ALA A 1 200 ? -5.053 4.279 1.858 1.00 96.19 200 ALA A O 1
ATOM 1551 N N . LEU A 1 201 ? -6.877 3.809 3.077 1.00 97.38 201 LEU A N 1
ATOM 1552 C CA . LEU A 1 201 ? -7.340 2.732 2.200 1.00 97.38 201 LEU A CA 1
ATOM 1553 C C . LEU A 1 201 ? -7.719 3.260 0.816 1.00 97.38 201 LEU A C 1
ATOM 1555 O O . LEU A 1 201 ? -7.324 2.663 -0.182 1.00 97.38 201 LEU A O 1
ATOM 1559 N N . SER A 1 202 ? -8.390 4.411 0.739 1.00 98.12 202 SER A N 1
ATOM 1560 C CA . SER A 1 202 ? -8.752 5.010 -0.551 1.00 98.12 202 SER A CA 1
ATOM 1561 C C . SER A 1 202 ? -7.526 5.465 -1.335 1.00 98.12 202 SER A C 1
ATOM 1563 O O . SER A 1 202 ? -7.446 5.223 -2.537 1.00 98.12 202 SER A O 1
ATOM 1565 N N . SER A 1 203 ? -6.545 6.074 -0.659 1.00 98.31 203 SER A N 1
ATOM 1566 C CA . SER A 1 203 ? -5.310 6.527 -1.308 1.00 98.31 203 SER A CA 1
ATOM 1567 C C . SER A 1 203 ? -4.491 5.352 -1.829 1.00 98.31 203 SER A C 1
ATOM 1569 O O . SER A 1 203 ? -4.059 5.385 -2.975 1.00 98.31 203 SER A O 1
ATOM 1571 N N . PHE A 1 204 ? -4.320 4.284 -1.043 1.00 98.25 204 PHE A N 1
ATOM 1572 C CA . PHE A 1 204 ? -3.597 3.100 -1.513 1.00 98.25 204 PHE A CA 1
ATOM 1573 C C . PHE A 1 204 ? -4.381 2.293 -2.562 1.00 98.25 204 PHE A C 1
ATOM 1575 O O . PHE A 1 204 ? -3.763 1.722 -3.457 1.00 98.25 204 PHE A O 1
ATOM 1582 N N . GLY A 1 205 ? -5.718 2.313 -2.528 1.00 98.12 205 GLY A N 1
ATOM 1583 C CA . GLY A 1 205 ? -6.551 1.843 -3.640 1.00 98.12 205 GLY A CA 1
ATOM 1584 C C . GLY A 1 205 ? -6.281 2.624 -4.928 1.00 98.12 205 GLY A C 1
ATOM 1585 O O . GLY A 1 205 ? -6.060 2.048 -5.993 1.00 98.12 205 GLY A O 1
ATOM 1586 N N . GLY A 1 206 ? -6.209 3.951 -4.812 1.00 98.12 206 GLY A N 1
ATOM 1587 C CA . GLY A 1 206 ? -5.782 4.844 -5.887 1.00 98.12 206 GLY A CA 1
ATOM 1588 C C . GLY A 1 206 ? -4.380 4.516 -6.402 1.00 98.12 206 GLY A C 1
ATOM 1589 O O . GLY A 1 206 ? -4.221 4.347 -7.607 1.00 98.12 206 GLY A O 1
ATOM 1590 N N . PHE A 1 207 ? -3.402 4.350 -5.500 1.00 98.31 207 PHE A N 1
ATOM 1591 C CA . PHE A 1 207 ? -2.026 3.953 -5.822 1.00 98.31 207 PHE A CA 1
ATOM 1592 C C . PHE A 1 207 ? -1.992 2.697 -6.687 1.00 98.31 207 PHE A C 1
ATOM 1594 O O . PHE A 1 207 ? -1.309 2.686 -7.706 1.00 98.31 207 PHE A O 1
ATOM 1601 N N . TRP A 1 208 ? -2.704 1.639 -6.294 1.00 98.44 208 TRP A N 1
ATOM 1602 C CA . TRP A 1 208 ? -2.660 0.369 -7.013 1.00 98.44 208 TRP A CA 1
ATOM 1603 C C . TRP A 1 208 ? -3.265 0.481 -8.408 1.00 98.44 208 TRP A C 1
ATOM 1605 O O . TRP A 1 208 ? -2.659 0.009 -9.371 1.00 98.44 208 TRP A O 1
ATOM 1615 N N . MET A 1 209 ? -4.401 1.169 -8.542 1.00 98.19 209 MET A N 1
ATOM 1616 C CA . MET A 1 209 ? -5.003 1.407 -9.853 1.00 98.19 209 MET A CA 1
ATOM 1617 C C . MET A 1 209 ? -4.098 2.270 -10.739 1.00 98.19 209 MET A C 1
ATOM 1619 O O . MET A 1 209 ? -3.862 1.903 -11.886 1.00 98.19 209 MET A O 1
ATOM 1623 N N . SER A 1 210 ? -3.536 3.371 -10.221 1.00 97.75 210 SER A N 1
ATOM 1624 C CA . SER A 1 210 ? -2.625 4.230 -10.992 1.00 97.75 210 SER A CA 1
ATOM 1625 C C . SER A 1 210 ? -1.275 3.579 -11.282 1.00 97.75 210 SER A C 1
ATOM 1627 O O . SER A 1 210 ? -0.648 3.896 -12.283 1.00 97.75 210 SER A O 1
ATOM 1629 N N . PHE A 1 211 ? -0.803 2.666 -10.434 1.00 97.25 211 PHE A N 1
ATOM 1630 C CA . PHE A 1 211 ? 0.421 1.913 -10.693 1.00 97.25 211 PHE A CA 1
ATOM 1631 C C . PHE A 1 211 ? 0.195 0.857 -11.781 1.00 97.25 211 PHE A C 1
ATOM 1633 O O . PHE A 1 211 ? 1.028 0.695 -12.668 1.00 97.25 211 PHE A O 1
ATOM 1640 N N . ALA A 1 212 ? -0.962 0.189 -11.772 1.00 97.00 212 ALA A N 1
ATOM 1641 C CA . ALA A 1 212 ? -1.332 -0.777 -12.801 1.00 97.00 212 ALA A CA 1
ATOM 1642 C C . ALA A 1 212 ? -1.452 -0.143 -14.195 1.00 97.00 212 ALA A C 1
ATOM 1644 O O . ALA A 1 212 ? -1.081 -0.782 -15.180 1.00 97.00 212 ALA A O 1
ATOM 1645 N N . THR A 1 213 ? -1.926 1.106 -14.298 1.00 96.44 213 THR A N 1
ATOM 1646 C CA . THR A 1 213 ? -2.064 1.782 -15.599 1.00 96.44 213 THR A CA 1
ATOM 1647 C C . THR A 1 213 ? -0.735 1.970 -16.330 1.00 96.44 213 THR A C 1
ATOM 1649 O O . THR A 1 213 ? -0.741 2.038 -17.556 1.00 96.44 213 THR A O 1
ATOM 1652 N N . ILE A 1 214 ? 0.399 1.986 -15.618 1.00 95.62 214 ILE A N 1
ATOM 1653 C CA . ILE A 1 214 ? 1.739 2.087 -16.218 1.00 95.62 214 ILE A CA 1
ATOM 1654 C C . ILE A 1 214 ? 2.013 0.886 -17.134 1.00 95.62 214 ILE A C 1
ATOM 1656 O O . ILE A 1 214 ? 2.495 1.062 -18.252 1.00 95.62 214 ILE A O 1
ATOM 1660 N N . SER A 1 215 ? 1.665 -0.323 -16.683 1.00 93.19 215 SER A N 1
ATOM 1661 C CA . SER A 1 215 ? 1.921 -1.583 -17.402 1.00 93.19 215 SER A CA 1
ATOM 1662 C C . SER A 1 215 ? 0.827 -1.950 -18.405 1.00 93.19 215 SER A C 1
ATOM 1664 O O . SER A 1 215 ? 0.969 -2.899 -19.176 1.00 93.19 215 SER A O 1
ATOM 1666 N N . ILE A 1 216 ? -0.288 -1.229 -18.387 1.00 95.12 216 ILE A N 1
ATOM 1667 C CA . ILE A 1 216 ? -1.442 -1.497 -19.228 1.00 95.12 216 ILE A CA 1
ATOM 1668 C C . ILE A 1 216 ? -1.276 -0.784 -20.589 1.00 95.12 216 ILE A C 1
ATOM 1670 O O . ILE A 1 216 ? -1.261 0.450 -20.636 1.00 95.12 216 ILE A O 1
ATOM 1674 N N . PRO A 1 217 ? -1.239 -1.515 -21.724 1.00 92.88 217 PRO A N 1
ATOM 1675 C CA . PRO A 1 217 ? -0.914 -0.917 -23.022 1.00 92.88 217 PRO A CA 1
ATOM 1676 C C . PRO A 1 217 ? -1.880 0.177 -23.495 1.00 92.88 217 PRO A C 1
ATOM 1678 O O . PRO A 1 217 ? -1.451 1.139 -24.123 1.00 92.88 217 PRO A O 1
ATOM 1681 N N . TRP A 1 218 ? -3.178 0.074 -23.186 1.00 93.88 218 TRP A N 1
ATOM 1682 C CA . TRP A 1 218 ? -4.172 1.036 -23.680 1.00 93.88 218 TRP A CA 1
ATOM 1683 C C . TRP A 1 218 ? -4.085 2.418 -23.018 1.00 93.88 218 TRP A C 1
ATOM 1685 O O . TRP A 1 218 ? -4.599 3.382 -23.579 1.00 93.88 218 TRP A O 1
ATOM 1695 N N . PHE A 1 219 ? -3.445 2.538 -21.847 1.00 95.31 219 PHE A N 1
ATOM 1696 C CA . PHE A 1 219 ? -3.162 3.842 -21.236 1.00 95.31 219 PHE A CA 1
ATOM 1697 C C . PHE A 1 219 ? -1.944 4.528 -21.865 1.00 95.31 219 PHE A C 1
ATOM 1699 O O . PHE A 1 219 ? -1.754 5.721 -21.654 1.00 95.31 219 PHE A O 1
ATOM 1706 N N . ASN A 1 220 ? -1.136 3.791 -22.638 1.00 94.81 220 ASN A N 1
ATOM 1707 C CA . ASN A 1 220 ? 0.023 4.296 -23.371 1.00 94.81 220 ASN A CA 1
ATOM 1708 C C . ASN A 1 220 ? 1.048 5.060 -22.504 1.00 94.81 220 ASN A C 1
ATOM 1710 O O . ASN A 1 220 ? 1.761 5.911 -23.021 1.00 94.81 220 ASN A O 1
ATOM 1714 N N . ILE A 1 221 ? 1.134 4.766 -21.198 1.00 95.31 221 ILE A N 1
ATOM 1715 C CA . ILE A 1 221 ? 2.069 5.442 -20.283 1.00 95.31 221 ILE A CA 1
ATOM 1716 C C . ILE A 1 221 ? 3.489 4.935 -20.518 1.00 95.31 221 ILE A C 1
ATOM 1718 O O . ILE A 1 221 ? 4.358 5.717 -20.864 1.00 95.31 221 ILE A O 1
ATOM 1722 N N . ALA A 1 222 ? 3.748 3.630 -20.385 1.00 93.81 222 ALA A N 1
ATOM 1723 C CA . ALA A 1 222 ? 5.100 3.109 -20.605 1.00 93.81 222 ALA A CA 1
ATOM 1724 C C . ALA A 1 222 ? 5.595 3.348 -22.045 1.00 93.81 222 ALA A C 1
ATOM 1726 O O . ALA A 1 222 ? 6.760 3.667 -22.250 1.00 93.81 222 ALA A O 1
ATOM 1727 N N . ALA A 1 223 ? 4.700 3.239 -23.032 1.00 94.00 223 ALA A N 1
ATOM 1728 C CA . ALA A 1 223 ? 5.023 3.426 -24.445 1.00 94.00 223 ALA A CA 1
ATOM 1729 C C . ALA A 1 223 ? 5.164 4.900 -24.872 1.00 94.00 223 ALA A C 1
ATOM 1731 O O . ALA A 1 223 ? 5.605 5.149 -25.990 1.00 94.00 223 ALA A O 1
ATOM 1732 N N . SER A 1 224 ? 4.808 5.877 -24.024 1.00 96.06 224 SER A N 1
ATOM 1733 C CA . SER A 1 224 ? 5.049 7.296 -24.325 1.00 96.06 224 SER A CA 1
ATOM 1734 C C . SER A 1 224 ? 6.481 7.751 -24.046 1.00 96.06 224 SER A C 1
ATOM 1736 O O . SER A 1 224 ? 6.819 8.878 -24.392 1.00 96.06 224 SER A O 1
ATOM 1738 N N . TYR A 1 225 ? 7.295 6.924 -23.385 1.00 95.31 225 TYR A N 1
ATOM 1739 C CA . TYR A 1 225 ? 8.696 7.224 -23.098 1.00 95.31 225 TYR A CA 1
ATOM 1740 C C . TYR A 1 225 ? 9.596 6.541 -24.127 1.00 95.31 225 TYR A C 1
ATOM 1742 O O . TYR A 1 225 ? 9.577 5.317 -24.254 1.00 95.31 225 TYR A O 1
ATOM 1750 N N . ASP A 1 226 ? 10.410 7.331 -24.828 1.00 94.56 226 ASP A N 1
ATOM 1751 C CA . ASP A 1 226 ? 11.386 6.815 -25.796 1.00 94.56 226 ASP A CA 1
ATOM 1752 C C . ASP A 1 226 ? 12.616 6.204 -25.097 1.00 94.56 226 ASP A C 1
ATOM 1754 O O . ASP A 1 226 ? 13.188 5.222 -25.575 1.00 94.56 226 ASP A O 1
ATOM 1758 N N . ASP A 1 227 ? 13.019 6.769 -23.952 1.00 94.31 227 ASP A N 1
ATOM 1759 C CA . ASP A 1 227 ? 14.112 6.270 -23.114 1.00 94.31 227 ASP A CA 1
ATOM 1760 C C . ASP A 1 227 ? 13.559 5.500 -21.897 1.00 94.31 227 ASP A C 1
ATOM 1762 O O . ASP A 1 227 ? 12.915 6.094 -21.025 1.00 94.31 227 ASP A O 1
ATOM 1766 N N . PRO A 1 228 ? 13.853 4.191 -21.764 1.00 91.38 228 PRO A N 1
ATOM 1767 C CA . PRO A 1 228 ? 13.480 3.409 -20.585 1.00 91.38 228 PRO A CA 1
ATOM 1768 C C . PRO A 1 228 ? 13.998 3.993 -19.261 1.00 91.38 228 PRO A C 1
ATOM 1770 O O . PRO A 1 228 ? 13.360 3.831 -18.222 1.00 91.38 228 PRO A O 1
ATOM 1773 N N . THR A 1 229 ? 15.135 4.694 -19.289 1.00 94.75 229 THR A N 1
ATOM 1774 C CA . THR A 1 229 ? 15.716 5.347 -18.107 1.00 94.75 229 THR A CA 1
ATOM 1775 C C . THR A 1 229 ? 14.866 6.529 -17.650 1.00 94.75 229 THR A C 1
ATOM 1777 O O . THR A 1 229 ? 14.724 6.771 -16.451 1.00 94.75 229 THR A O 1
ATOM 1780 N N . GLU A 1 230 ? 14.274 7.270 -18.590 1.00 96.06 230 GLU A N 1
ATOM 1781 C CA . GLU A 1 230 ? 13.372 8.379 -18.283 1.00 96.06 230 GLU A CA 1
ATOM 1782 C C . GLU A 1 230 ? 12.092 7.873 -17.608 1.00 96.06 230 GLU A C 1
ATOM 1784 O O . GLU A 1 230 ? 11.682 8.423 -16.582 1.00 96.06 230 GLU A O 1
ATOM 1789 N N . LEU A 1 231 ? 11.520 6.775 -18.117 1.00 95.69 231 LEU A N 1
ATOM 1790 C CA . LEU A 1 231 ? 10.388 6.100 -17.480 1.00 95.69 231 LEU A CA 1
ATOM 1791 C C . LEU A 1 231 ? 10.742 5.642 -16.059 1.00 95.69 231 LEU A C 1
ATOM 1793 O O . LEU A 1 231 ? 9.988 5.914 -15.124 1.00 95.69 231 LEU A O 1
ATOM 1797 N N . ASP A 1 232 ? 11.888 4.983 -15.871 1.00 95.44 232 ASP A N 1
ATOM 1798 C CA . ASP A 1 232 ? 12.322 4.532 -14.546 1.00 95.44 232 ASP A CA 1
ATOM 1799 C C . ASP A 1 232 ? 12.494 5.709 -13.573 1.00 95.44 232 ASP A C 1
ATOM 1801 O O . ASP A 1 232 ? 12.029 5.635 -12.433 1.00 95.44 232 ASP A O 1
ATOM 1805 N N . ASN A 1 233 ? 13.063 6.831 -14.020 1.00 96.56 233 ASN A N 1
ATOM 1806 C CA . ASN A 1 233 ? 13.172 8.041 -13.205 1.00 96.56 233 ASN A CA 1
ATOM 1807 C C . ASN A 1 233 ? 11.797 8.617 -12.830 1.00 96.56 233 ASN A C 1
ATOM 1809 O O . ASN A 1 233 ? 11.570 8.964 -11.667 1.00 96.56 233 ASN A O 1
ATOM 1813 N N . ALA A 1 234 ? 10.857 8.674 -13.778 1.00 97.25 234 ALA A N 1
ATOM 1814 C CA . ALA A 1 234 ? 9.494 9.143 -13.532 1.00 97.25 234 ALA A CA 1
ATOM 1815 C C . ALA A 1 234 ? 8.752 8.252 -12.518 1.00 97.25 234 ALA A C 1
ATOM 1817 O O . ALA A 1 234 ? 8.139 8.758 -11.573 1.00 97.25 234 ALA A O 1
ATOM 1818 N N . VAL A 1 235 ? 8.872 6.925 -12.650 1.00 97.12 235 VAL A N 1
ATOM 1819 C CA . VAL A 1 235 ? 8.337 5.958 -11.675 1.00 97.12 235 VAL A CA 1
ATOM 1820 C C . VAL A 1 235 ? 9.027 6.113 -10.315 1.00 97.12 235 VAL A C 1
ATOM 1822 O O . VAL A 1 235 ? 8.377 6.029 -9.273 1.00 97.12 235 VAL A O 1
ATOM 1825 N N . GLY A 1 236 ? 10.326 6.406 -10.301 1.00 97.31 236 GLY A N 1
ATOM 1826 C CA . GLY A 1 236 ? 11.071 6.746 -9.093 1.00 97.31 236 GLY A CA 1
ATOM 1827 C C . GLY A 1 236 ? 10.482 7.952 -8.356 1.00 97.31 236 GLY A C 1
ATOM 1828 O O . GLY A 1 236 ? 10.197 7.859 -7.162 1.00 97.31 236 GLY A O 1
ATOM 1829 N N . PHE A 1 237 ? 10.219 9.062 -9.055 1.00 98.00 237 PHE A N 1
ATOM 1830 C CA . PHE A 1 237 ? 9.576 10.246 -8.465 1.00 98.00 237 PHE A CA 1
ATOM 1831 C C . PHE A 1 237 ? 8.163 9.959 -7.956 1.00 98.00 237 PHE A C 1
ATOM 1833 O O . PHE A 1 237 ? 7.803 10.399 -6.862 1.00 98.00 237 PHE A O 1
ATOM 1840 N N . TYR A 1 238 ? 7.391 9.173 -8.708 1.00 98.19 238 TYR A N 1
ATOM 1841 C CA . TYR A 1 238 ? 6.080 8.692 -8.280 1.00 98.19 238 TYR A CA 1
ATOM 1842 C C . TYR A 1 238 ? 6.170 7.953 -6.933 1.00 98.19 238 TYR A C 1
ATOM 1844 O O . TYR A 1 238 ? 5.446 8.285 -5.993 1.00 98.19 238 TYR A O 1
ATOM 1852 N N . LEU A 1 239 ? 7.113 7.015 -6.787 1.00 98.06 239 LEU A N 1
ATOM 1853 C CA . LEU A 1 239 ? 7.311 6.260 -5.544 1.00 98.06 239 LEU A CA 1
ATOM 1854 C C . LEU A 1 239 ? 7.856 7.121 -4.389 1.00 98.06 239 LEU A C 1
ATOM 1856 O O . LEU A 1 239 ? 7.492 6.884 -3.236 1.00 98.06 239 LEU A O 1
ATOM 1860 N N . ILE A 1 240 ? 8.670 8.148 -4.660 1.00 98.19 240 ILE A N 1
ATOM 1861 C CA . ILE A 1 240 ? 9.079 9.130 -3.637 1.00 98.19 240 ILE A CA 1
ATOM 1862 C C . ILE A 1 240 ? 7.869 9.900 -3.098 1.00 98.19 240 ILE A C 1
ATOM 1864 O O . ILE A 1 240 ? 7.744 10.054 -1.882 1.00 98.19 240 ILE A O 1
ATOM 1868 N N . GLY A 1 241 ? 6.945 10.332 -3.962 1.00 98.25 241 GLY A N 1
ATOM 1869 C CA . GLY A 1 241 ? 5.698 10.972 -3.528 1.00 98.25 241 GLY A CA 1
ATOM 1870 C C . GLY A 1 241 ? 4.901 10.086 -2.563 1.00 98.25 241 GLY A C 1
ATOM 1871 O O . GLY A 1 241 ? 4.519 10.527 -1.476 1.00 98.25 241 GLY A O 1
ATOM 1872 N N . TRP A 1 242 ? 4.750 8.802 -2.901 1.00 98.25 242 TRP A N 1
ATOM 1873 C CA . TRP A 1 242 ? 4.103 7.810 -2.032 1.00 98.25 242 TRP A CA 1
ATOM 1874 C C . TRP A 1 242 ? 4.878 7.528 -0.743 1.00 98.25 242 TRP A C 1
ATOM 1876 O O . TRP A 1 242 ? 4.269 7.299 0.305 1.00 98.25 242 TRP A O 1
ATOM 1886 N N . THR A 1 243 ? 6.208 7.609 -0.781 1.00 98.38 243 THR A N 1
ATOM 1887 C CA . THR A 1 243 ? 7.064 7.491 0.408 1.00 98.38 243 THR A CA 1
ATOM 1888 C C . THR A 1 243 ? 6.786 8.634 1.384 1.00 98.38 243 THR A C 1
ATOM 1890 O O . THR A 1 243 ? 6.568 8.384 2.567 1.00 98.38 243 THR A O 1
ATOM 1893 N N . ILE A 1 244 ? 6.730 9.880 0.898 1.00 98.31 244 ILE A N 1
ATOM 1894 C CA . ILE A 1 244 ? 6.440 11.066 1.721 1.00 98.31 244 ILE A CA 1
ATOM 1895 C C . ILE A 1 244 ? 5.033 10.973 2.315 1.00 98.31 244 ILE A C 1
ATOM 1897 O O . ILE A 1 244 ? 4.856 11.166 3.517 1.00 98.31 244 ILE A O 1
ATOM 1901 N N . PHE A 1 245 ? 4.040 10.626 1.493 1.00 97.94 245 PHE A N 1
ATOM 1902 C CA . PHE A 1 245 ? 2.668 10.418 1.953 1.00 97.94 245 PHE A CA 1
ATOM 1903 C C . PHE A 1 245 ? 2.588 9.368 3.069 1.00 97.94 245 PHE A C 1
ATOM 1905 O O . PHE A 1 245 ? 2.020 9.624 4.130 1.00 97.94 245 PHE A O 1
ATOM 1912 N N . THR A 1 246 ? 3.224 8.213 2.872 1.00 97.25 246 THR A N 1
ATOM 1913 C CA . THR A 1 246 ? 3.217 7.129 3.862 1.00 97.25 246 THR A CA 1
ATOM 1914 C C . THR A 1 246 ? 3.955 7.530 5.141 1.00 97.25 246 THR A C 1
ATOM 1916 O O . THR A 1 246 ? 3.463 7.261 6.236 1.00 97.25 246 THR A O 1
ATOM 1919 N N . ALA A 1 247 ? 5.075 8.252 5.032 1.00 96.81 247 ALA A N 1
ATOM 1920 C CA . ALA A 1 247 ? 5.811 8.767 6.185 1.00 96.81 247 ALA A CA 1
ATOM 1921 C C . ALA A 1 247 ? 4.967 9.740 7.029 1.00 96.81 247 ALA A C 1
ATOM 1923 O O . ALA A 1 247 ? 5.023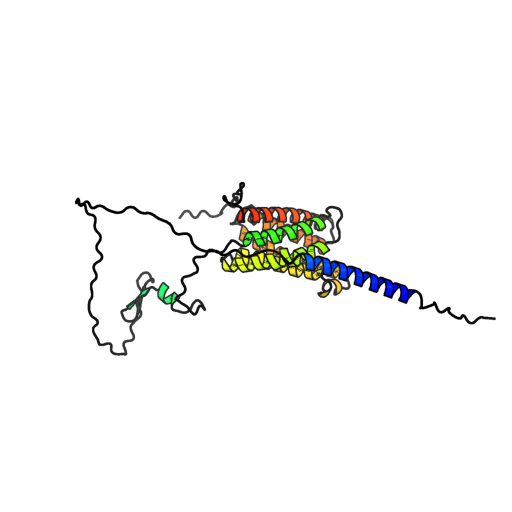 9.701 8.258 1.00 96.81 247 ALA A O 1
ATOM 1924 N N . MET A 1 248 ? 4.129 10.573 6.399 1.00 96.50 248 MET A N 1
ATOM 1925 C CA . MET A 1 248 ? 3.169 11.416 7.125 1.00 96.50 248 MET A CA 1
ATOM 1926 C C . MET A 1 248 ? 2.118 10.577 7.866 1.00 96.50 248 MET A C 1
ATOM 1928 O O . MET A 1 248 ? 1.767 10.893 9.005 1.00 96.50 248 MET A O 1
ATOM 1932 N N . LEU A 1 249 ? 1.649 9.475 7.269 1.00 94.25 249 LEU A N 1
ATOM 1933 C CA . LEU A 1 249 ? 0.719 8.559 7.935 1.00 94.25 249 LEU A CA 1
ATOM 1934 C C . LEU A 1 249 ? 1.357 7.848 9.134 1.00 94.25 249 LEU A C 1
ATOM 1936 O O . LEU A 1 249 ? 0.674 7.675 10.141 1.00 94.25 249 LEU A O 1
ATOM 1940 N N . VAL A 1 250 ? 2.660 7.533 9.103 1.00 93.75 250 VAL A N 1
ATOM 1941 C CA . VAL A 1 250 ? 3.377 6.997 10.280 1.00 93.75 250 VAL A CA 1
ATOM 1942 C C . VAL A 1 250 ? 3.175 7.905 11.494 1.00 93.75 250 VAL A C 1
ATOM 1944 O O . VAL A 1 250 ? 2.819 7.416 12.569 1.00 93.75 250 VAL A O 1
ATOM 1947 N N . LEU A 1 251 ? 3.297 9.227 11.323 1.00 90.94 251 LEU A N 1
ATOM 1948 C CA . LEU A 1 251 ? 3.109 10.189 12.414 1.00 90.94 251 LEU A CA 1
ATOM 1949 C C . LEU A 1 251 ? 1.693 10.132 13.012 1.00 90.94 251 LEU A C 1
ATOM 1951 O O . LEU A 1 251 ? 1.516 10.304 14.218 1.00 90.94 251 LEU A O 1
ATOM 1955 N N . CYS A 1 252 ? 0.693 9.821 12.188 1.00 88.00 252 CYS A N 1
ATOM 1956 C CA . CYS A 1 252 ? -0.697 9.665 12.611 1.00 88.00 252 CYS A CA 1
ATOM 1957 C C . CYS A 1 252 ? -0.961 8.327 13.332 1.00 88.00 252 CYS A C 1
ATOM 1959 O O . CYS A 1 252 ? -1.951 8.202 14.050 1.00 88.00 252 CYS A O 1
ATOM 1961 N N . THR A 1 253 ? -0.067 7.339 13.207 1.00 87.25 253 THR A N 1
ATOM 1962 C CA . THR A 1 253 ? -0.206 6.013 13.842 1.00 87.25 253 THR A CA 1
ATOM 1963 C C . THR A 1 253 ? 0.538 5.858 15.171 1.00 87.25 253 THR A C 1
ATOM 1965 O O . THR A 1 253 ? 0.369 4.843 15.847 1.00 87.25 253 THR A O 1
ATOM 1968 N N . MET A 1 254 ? 1.302 6.858 15.624 1.00 79.00 254 MET A N 1
ATOM 1969 C CA . MET A 1 254 ? 2.120 6.755 16.849 1.00 79.00 254 MET A CA 1
ATOM 1970 C C . MET A 1 254 ? 1.316 6.499 18.140 1.00 79.00 254 MET A C 1
ATOM 1972 O O . MET A 1 254 ? 1.870 6.028 19.127 1.00 79.00 254 MET A O 1
ATOM 1976 N N . LYS A 1 255 ? 0.007 6.788 18.143 1.00 73.88 255 LYS A N 1
ATOM 1977 C CA . LYS A 1 255 ? -0.920 6.536 19.267 1.00 73.88 255 LYS A CA 1
ATOM 1978 C C . LYS A 1 255 ? -1.752 5.254 19.119 1.00 73.88 255 LYS A C 1
ATOM 1980 O O . LYS A 1 255 ? -2.648 5.019 19.926 1.00 73.88 255 LYS A O 1
ATOM 1985 N N . SER A 1 256 ? -1.490 4.465 18.079 1.00 83.12 256 SER A N 1
ATOM 1986 C CA . SER A 1 256 ? -2.225 3.239 17.762 1.00 83.12 256 SER A CA 1
ATOM 1987 C C . SER A 1 256 ? -1.568 1.999 18.398 1.00 83.12 256 SER A C 1
ATOM 1989 O O . SER A 1 256 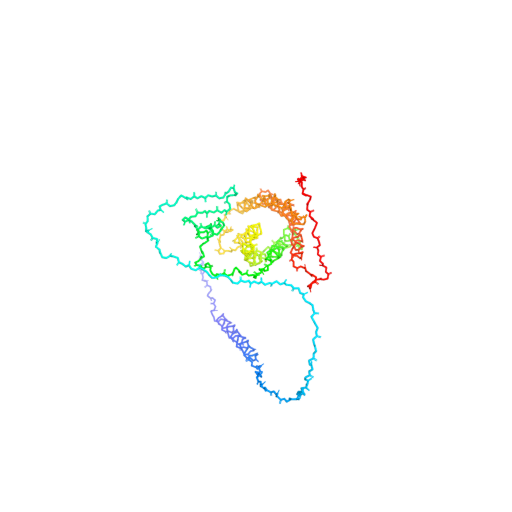? -0.997 2.064 19.489 1.00 83.12 256 SER A O 1
ATOM 1991 N N . THR A 1 257 ? -1.666 0.849 17.734 1.00 85.12 257 THR A N 1
ATOM 1992 C CA . THR A 1 257 ? -1.028 -0.405 18.136 1.00 85.12 257 THR A CA 1
ATOM 1993 C C . THR A 1 257 ? 0.358 -0.519 17.501 1.00 85.12 257 THR A C 1
ATOM 1995 O O . THR A 1 257 ? 0.627 0.070 16.451 1.00 85.12 257 THR A O 1
ATOM 1998 N N . LEU A 1 258 ? 1.249 -1.305 18.110 1.00 78.56 258 LEU A N 1
ATOM 1999 C CA . LEU A 1 258 ? 2.580 -1.552 17.550 1.00 78.56 258 LEU A CA 1
ATOM 2000 C C . LEU A 1 258 ? 2.489 -2.151 16.139 1.00 78.56 258 LEU A C 1
ATOM 2002 O O . LEU A 1 258 ? 3.197 -1.706 15.242 1.00 78.56 258 LEU A O 1
ATOM 2006 N N . ALA A 1 259 ? 1.582 -3.110 15.931 1.00 83.19 259 ALA A N 1
ATOM 2007 C CA . ALA A 1 259 ? 1.377 -3.747 14.634 1.00 83.19 259 ALA A CA 1
ATOM 2008 C C . ALA A 1 259 ? 0.900 -2.749 13.570 1.00 83.19 259 ALA A C 1
ATOM 2010 O O . ALA A 1 259 ? 1.422 -2.750 12.456 1.00 83.19 259 ALA A O 1
ATOM 2011 N N . PHE A 1 260 ? -0.037 -1.863 13.909 1.00 86.12 260 PHE A N 1
ATOM 2012 C CA . PHE A 1 260 ? -0.551 -0.872 12.967 1.00 86.12 260 PHE A CA 1
ATOM 2013 C C . PHE A 1 260 ? 0.483 0.207 12.643 1.00 86.12 260 PHE A C 1
ATOM 2015 O O . PHE A 1 260 ? 0.686 0.528 11.480 1.00 86.12 260 PHE A O 1
ATOM 2022 N N . CYS A 1 261 ? 1.215 0.708 13.638 1.00 89.25 261 CYS A N 1
ATOM 2023 C CA . CYS A 1 261 ? 2.318 1.641 13.402 1.00 89.25 261 CYS A CA 1
ATOM 2024 C C . CYS A 1 261 ? 3.434 0.999 12.559 1.00 89.25 261 CYS A C 1
ATOM 2026 O O . CYS A 1 261 ? 3.908 1.586 11.584 1.00 89.25 261 CYS A O 1
ATOM 2028 N N . SER A 1 262 ? 3.803 -0.250 12.870 1.00 92.00 262 SER A N 1
ATOM 2029 C CA . SER A 1 262 ? 4.834 -0.979 12.124 1.00 92.00 262 SER A CA 1
ATOM 2030 C C . SER A 1 262 ? 4.466 -1.177 10.652 1.00 92.00 262 SER A C 1
ATOM 2032 O O . SER A 1 262 ? 5.347 -1.068 9.804 1.00 92.00 262 SER A O 1
ATOM 2034 N N . LEU A 1 263 ? 3.179 -1.368 10.329 1.00 94.88 263 LEU A N 1
ATOM 2035 C CA . LEU A 1 263 ? 2.701 -1.486 8.950 1.00 94.88 263 LEU A CA 1
ATOM 2036 C C . LEU A 1 263 ? 3.148 -0.291 8.099 1.00 94.88 263 LEU A C 1
ATOM 2038 O O . LEU A 1 263 ? 3.760 -0.472 7.050 1.00 94.88 263 LEU A O 1
ATOM 2042 N N . PHE A 1 264 ? 2.891 0.930 8.574 1.00 95.00 264 PHE A N 1
ATOM 2043 C CA . PHE A 1 264 ? 3.233 2.150 7.840 1.00 95.00 264 PHE A CA 1
ATOM 2044 C C . PHE A 1 264 ? 4.739 2.420 7.818 1.00 95.00 264 PHE A C 1
ATOM 2046 O O . PHE A 1 264 ? 5.247 2.946 6.827 1.00 95.00 264 PHE A O 1
ATOM 2053 N N . VAL A 1 265 ? 5.478 2.032 8.863 1.00 97.44 265 VAL A N 1
ATOM 2054 C CA . VAL A 1 265 ? 6.947 2.145 8.884 1.00 97.44 265 VAL A CA 1
ATOM 2055 C C . VAL A 1 265 ? 7.571 1.241 7.821 1.00 97.44 265 VAL A C 1
ATOM 2057 O O . VAL A 1 265 ? 8.339 1.716 6.985 1.00 97.44 265 VAL A O 1
ATOM 2060 N N . PHE A 1 266 ? 7.214 -0.045 7.806 1.00 97.88 266 PHE A N 1
ATOM 2061 C CA . PHE A 1 266 ? 7.734 -0.990 6.817 1.00 97.88 266 PHE A CA 1
ATOM 2062 C C . PHE A 1 266 ? 7.274 -0.647 5.396 1.00 97.88 266 PHE A C 1
ATOM 2064 O O . PHE A 1 266 ? 8.070 -0.756 4.463 1.00 97.88 266 PHE A O 1
ATOM 2071 N N . LEU A 1 267 ? 6.049 -0.140 5.227 1.00 98.00 267 LEU A N 1
ATOM 2072 C CA . LEU A 1 267 ? 5.573 0.351 3.935 1.00 98.00 267 LEU A CA 1
ATOM 2073 C C . LEU A 1 267 ? 6.364 1.576 3.454 1.00 98.00 267 LEU A C 1
ATOM 2075 O O . LEU A 1 267 ? 6.756 1.633 2.291 1.00 98.00 267 LEU A O 1
ATOM 2079 N N . THR A 1 268 ? 6.670 2.523 4.346 1.00 98.25 268 THR A N 1
ATOM 2080 C CA . THR A 1 268 ? 7.503 3.693 4.016 1.00 98.25 268 THR A CA 1
ATOM 2081 C C . THR A 1 268 ? 8.887 3.254 3.541 1.00 98.25 268 THR A C 1
ATOM 2083 O O . THR A 1 268 ? 9.364 3.721 2.510 1.00 98.25 268 THR A O 1
ATOM 2086 N N . LEU A 1 269 ? 9.519 2.316 4.256 1.00 98.19 269 LEU A N 1
ATOM 2087 C CA . LEU A 1 269 ? 10.821 1.770 3.863 1.00 98.19 269 LEU A CA 1
ATOM 2088 C C . LEU A 1 269 ? 10.743 0.992 2.543 1.00 98.19 269 LEU A C 1
ATOM 2090 O O . LEU A 1 269 ? 11.647 1.096 1.720 1.00 98.19 269 LEU A O 1
ATOM 2094 N N . THR A 1 270 ? 9.652 0.258 2.314 1.00 98.06 270 THR A N 1
ATOM 2095 C CA . THR A 1 270 ? 9.396 -0.454 1.055 1.00 98.06 270 THR A CA 1
ATOM 2096 C C . THR A 1 270 ? 9.359 0.521 -0.119 1.00 98.06 270 THR A C 1
ATOM 2098 O O . THR A 1 270 ? 10.122 0.351 -1.069 1.00 98.06 270 THR A O 1
ATOM 2101 N N . PHE A 1 271 ? 8.533 1.571 -0.045 1.00 98.12 271 PHE A N 1
ATOM 2102 C CA . PHE A 1 271 ? 8.461 2.577 -1.106 1.00 98.12 271 PHE A CA 1
ATOM 2103 C C . PHE A 1 271 ? 9.788 3.299 -1.313 1.00 98.12 271 PHE A C 1
ATOM 2105 O O . PHE A 1 271 ? 10.201 3.466 -2.458 1.00 98.12 271 PHE A O 1
ATOM 2112 N N . LEU A 1 272 ? 10.493 3.644 -0.232 1.00 98.00 272 LEU A N 1
ATOM 2113 C CA . LEU A 1 272 ? 11.799 4.288 -0.320 1.00 98.00 272 LEU A CA 1
ATOM 2114 C C . LEU A 1 272 ? 12.820 3.403 -1.047 1.00 98.00 272 LEU A C 1
ATOM 2116 O O . LEU A 1 272 ? 13.497 3.868 -1.961 1.00 98.00 272 LEU A O 1
ATOM 2120 N N . CYS A 1 273 ? 12.924 2.122 -0.683 1.00 97.62 273 CYS A N 1
ATOM 2121 C CA . CYS A 1 273 ? 13.846 1.188 -1.328 1.00 97.62 273 CYS A CA 1
ATOM 2122 C C . CYS A 1 273 ? 13.504 0.956 -2.806 1.00 97.62 273 CYS A C 1
ATOM 2124 O O . CYS A 1 273 ? 14.413 0.927 -3.637 1.00 97.62 273 CYS A O 1
ATOM 2126 N N . LEU A 1 274 ? 12.217 0.832 -3.151 1.00 97.00 274 LEU A N 1
ATOM 2127 C CA . LEU A 1 274 ? 11.781 0.687 -4.543 1.00 97.00 274 LEU A CA 1
ATOM 2128 C C . LEU A 1 274 ? 12.045 1.962 -5.357 1.00 97.00 274 LEU A C 1
ATOM 2130 O O . LEU A 1 274 ? 12.537 1.875 -6.480 1.00 97.00 274 LEU A O 1
ATOM 2134 N N . ALA A 1 275 ? 11.798 3.142 -4.782 1.00 97.44 275 ALA A N 1
ATOM 2135 C CA . ALA A 1 275 ? 12.092 4.422 -5.416 1.00 97.44 275 ALA A CA 1
ATOM 2136 C C . ALA A 1 275 ? 13.592 4.589 -5.690 1.00 97.44 275 ALA A C 1
ATOM 2138 O O . ALA A 1 275 ? 13.986 4.942 -6.799 1.00 97.44 275 ALA A O 1
ATOM 2139 N N . LEU A 1 276 ? 14.440 4.278 -4.704 1.00 96.75 276 LEU A N 1
ATOM 2140 C CA . LEU A 1 276 ? 15.893 4.304 -4.867 1.00 96.75 276 LEU A CA 1
ATOM 2141 C C . LEU A 1 276 ? 16.373 3.265 -5.882 1.00 96.75 276 LEU A C 1
ATOM 2143 O O . LEU A 1 276 ? 17.278 3.563 -6.649 1.00 96.75 276 LEU A O 1
ATOM 2147 N N . GLY A 1 277 ? 15.751 2.084 -5.937 1.00 95.75 277 GLY A N 1
ATOM 2148 C CA . GLY A 1 277 ? 16.049 1.072 -6.953 1.00 95.75 277 GLY A CA 1
ATOM 2149 C C . GLY A 1 277 ? 15.802 1.556 -8.384 1.00 95.75 277 GLY A C 1
ATOM 2150 O O . GLY A 1 277 ? 16.515 1.123 -9.287 1.00 95.75 277 GLY A O 1
ATOM 2151 N N . LYS A 1 278 ? 14.845 2.475 -8.572 1.00 95.56 278 LYS A N 1
ATOM 2152 C CA . LYS A 1 278 ? 14.532 3.123 -9.852 1.00 95.56 278 LYS A CA 1
ATOM 2153 C C . LYS A 1 278 ? 15.431 4.327 -10.156 1.00 95.56 278 LYS A C 1
ATOM 2155 O O . LYS A 1 278 ? 16.022 4.379 -11.225 1.00 95.56 278 LYS A O 1
ATOM 2160 N N . LEU A 1 279 ? 15.587 5.251 -9.205 1.00 95.19 279 LEU A N 1
ATOM 2161 C CA . LEU A 1 279 ? 16.388 6.479 -9.371 1.00 95.19 279 LEU A CA 1
ATOM 2162 C C . LEU A 1 279 ? 17.901 6.222 -9.396 1.00 95.19 279 LEU A C 1
ATOM 2164 O O . LEU A 1 279 ? 18.672 6.987 -9.969 1.00 95.19 279 LEU A O 1
ATOM 2168 N N . CYS A 1 280 ? 18.348 5.166 -8.725 1.00 93.25 280 CYS A N 1
ATOM 2169 C CA . CYS A 1 280 ? 19.727 4.706 -8.710 1.00 93.25 280 CYS A CA 1
ATOM 2170 C C . CYS A 1 280 ? 19.700 3.214 -9.054 1.00 93.25 280 CYS A C 1
ATOM 2172 O O . CYS A 1 280 ? 19.603 2.422 -8.117 1.00 93.25 280 CYS A O 1
ATOM 2174 N N . PRO A 1 281 ? 19.763 2.831 -10.350 1.00 86.06 281 PRO A N 1
ATOM 2175 C CA . PRO A 1 281 ? 19.547 1.467 -10.846 1.00 86.06 281 PRO A CA 1
ATOM 2176 C C . PRO A 1 281 ? 20.324 0.403 -10.062 1.00 86.06 281 PRO A C 1
ATOM 2178 O O . PRO A 1 281 ? 21.456 0.040 -10.378 1.00 86.06 281 PRO A O 1
ATOM 2181 N N . SER A 1 282 ? 19.709 -0.082 -8.988 1.00 92.56 282 SER A N 1
ATOM 2182 C CA . SER A 1 282 ? 20.351 -0.903 -7.971 1.00 92.56 282 SER A CA 1
ATOM 2183 C C . SER A 1 282 ? 19.457 -2.090 -7.700 1.00 92.56 282 SER A C 1
ATOM 2185 O O . SER A 1 282 ? 18.410 -1.997 -7.047 1.00 92.56 282 SER A O 1
ATOM 2187 N N . HIS A 1 283 ? 19.904 -3.238 -8.202 1.00 91.69 283 HIS A N 1
ATOM 2188 C CA . HIS A 1 283 ? 19.209 -4.499 -8.005 1.00 91.69 283 HIS A CA 1
ATOM 2189 C C . HIS A 1 283 ? 19.016 -4.800 -6.512 1.00 91.69 283 HIS A C 1
ATOM 2191 O O . HIS A 1 283 ? 17.921 -5.163 -6.092 1.00 91.69 283 HIS A O 1
ATOM 2197 N N . ASN A 1 284 ? 20.037 -4.538 -5.692 1.00 94.81 284 ASN A N 1
ATOM 2198 C CA . ASN A 1 284 ? 19.985 -4.773 -4.249 1.00 94.81 284 ASN A CA 1
ATOM 2199 C C . ASN A 1 284 ? 18.926 -3.909 -3.550 1.00 94.81 284 ASN A C 1
ATOM 2201 O O . ASN A 1 284 ? 18.269 -4.393 -2.632 1.00 94.81 284 ASN A O 1
ATOM 2205 N N . CYS A 1 285 ? 18.723 -2.659 -3.986 1.00 94.38 285 CYS A N 1
ATOM 2206 C CA . CYS A 1 285 ? 17.667 -1.805 -3.429 1.00 94.38 285 CYS A CA 1
ATOM 2207 C C . CYS A 1 285 ? 16.274 -2.337 -3.782 1.00 94.38 285 CYS A C 1
ATOM 2209 O O . CYS A 1 285 ? 15.395 -2.374 -2.923 1.00 94.38 285 CYS A O 1
ATOM 2211 N N . THR A 1 286 ? 16.094 -2.816 -5.016 1.00 95.69 286 THR A N 1
ATOM 2212 C CA . THR A 1 286 ? 14.829 -3.421 -5.462 1.00 95.69 286 THR A CA 1
ATOM 2213 C C . THR A 1 286 ? 14.517 -4.695 -4.674 1.00 95.69 286 THR A C 1
ATOM 2215 O O . THR A 1 286 ? 13.405 -4.849 -4.172 1.00 95.69 286 THR A O 1
ATOM 2218 N N . VAL A 1 287 ? 15.516 -5.563 -4.473 1.00 96.75 287 VAL A N 1
ATOM 2219 C CA . VAL A 1 287 ? 15.379 -6.785 -3.664 1.00 96.75 287 VAL A CA 1
ATOM 2220 C C . VAL A 1 287 ? 15.078 -6.452 -2.203 1.00 96.75 287 VAL A C 1
ATOM 2222 O O . VAL A 1 287 ? 14.178 -7.050 -1.616 1.00 96.75 287 VAL A O 1
ATOM 2225 N N . ALA A 1 288 ? 15.772 -5.470 -1.618 1.00 97.38 288 ALA A N 1
ATOM 2226 C CA . ALA A 1 288 ? 15.501 -5.014 -0.257 1.00 97.38 288 ALA A CA 1
ATOM 2227 C C . ALA A 1 288 ? 14.064 -4.486 -0.110 1.00 97.38 288 ALA A C 1
ATOM 2229 O O . ALA A 1 288 ? 13.369 -4.860 0.834 1.00 97.38 288 ALA A O 1
ATOM 2230 N N . GLY A 1 289 ? 13.589 -3.689 -1.075 1.00 97.12 289 GLY A N 1
ATOM 2231 C CA . GLY A 1 289 ? 12.197 -3.239 -1.139 1.00 97.12 289 GLY A CA 1
ATOM 2232 C C . GLY A 1 289 ? 11.214 -4.406 -1.259 1.00 97.12 289 GLY A C 1
ATOM 2233 O O . GLY A 1 289 ? 10.208 -4.436 -0.556 1.00 97.12 289 GLY A O 1
ATOM 2234 N N . GLY A 1 290 ? 11.531 -5.417 -2.071 1.00 97.25 290 GLY A N 1
ATOM 2235 C CA . GLY A 1 290 ? 10.762 -6.659 -2.156 1.00 97.25 290 GLY A CA 1
ATOM 2236 C C . GLY A 1 290 ? 10.636 -7.367 -0.804 1.00 97.25 290 GLY A C 1
ATOM 2237 O O . GLY A 1 290 ? 9.529 -7.636 -0.348 1.00 97.25 290 GLY A O 1
ATOM 2238 N N . VAL A 1 291 ? 11.747 -7.602 -0.104 1.00 98.19 291 VAL A N 1
ATOM 2239 C CA . VAL A 1 291 ? 11.738 -8.267 1.213 1.00 98.19 291 VAL A CA 1
ATOM 2240 C C . VAL A 1 291 ? 10.946 -7.465 2.250 1.00 98.19 291 VAL A C 1
ATOM 2242 O O . VAL A 1 291 ? 10.114 -8.029 2.964 1.00 98.19 291 VAL A O 1
ATOM 2245 N N . LEU A 1 292 ? 11.152 -6.147 2.314 1.00 98.25 292 LEU A N 1
ATOM 2246 C CA . LEU A 1 292 ? 10.400 -5.268 3.214 1.00 98.25 292 LEU A CA 1
ATOM 2247 C C . LEU A 1 292 ? 8.899 -5.281 2.903 1.00 98.25 292 LEU A C 1
ATOM 2249 O O . LEU A 1 292 ? 8.081 -5.304 3.824 1.00 98.25 292 LEU A O 1
ATOM 2253 N N . GLY A 1 293 ? 8.519 -5.338 1.628 1.00 98.00 293 GLY A N 1
ATOM 2254 C CA . GLY A 1 293 ? 7.118 -5.404 1.229 1.00 98.00 293 GLY A CA 1
ATOM 2255 C C . GLY A 1 293 ? 6.458 -6.748 1.559 1.00 98.00 293 GLY A C 1
ATOM 2256 O O . GLY A 1 293 ? 5.297 -6.774 1.973 1.00 98.00 293 GLY A O 1
ATOM 2257 N N . VAL A 1 294 ? 7.200 -7.864 1.518 1.00 98.50 294 VAL A N 1
ATOM 2258 C CA . VAL A 1 294 ? 6.711 -9.156 2.036 1.00 98.50 294 VAL A CA 1
ATOM 2259 C C . VAL A 1 294 ? 6.412 -9.050 3.535 1.00 98.50 294 VAL A C 1
ATOM 2261 O O . VAL A 1 294 ? 5.325 -9.430 3.970 1.00 98.50 294 VAL A O 1
ATOM 2264 N N . ILE A 1 295 ? 7.329 -8.476 4.321 1.00 98.38 295 ILE A N 1
ATOM 2265 C CA . ILE A 1 295 ? 7.126 -8.251 5.764 1.00 98.38 295 ILE A CA 1
ATOM 2266 C C . ILE A 1 295 ? 5.899 -7.357 6.001 1.00 98.38 295 ILE A C 1
ATOM 2268 O O . ILE A 1 295 ? 5.029 -7.695 6.804 1.00 98.38 295 ILE A O 1
ATOM 2272 N N . THR A 1 296 ? 5.790 -6.259 5.250 1.00 98.12 296 THR A N 1
ATOM 2273 C CA . THR A 1 296 ? 4.651 -5.329 5.293 1.00 98.12 296 THR A CA 1
ATOM 2274 C C . THR A 1 296 ? 3.325 -6.056 5.049 1.00 98.12 296 THR A C 1
ATOM 2276 O O . THR A 1 296 ? 2.347 -5.829 5.760 1.00 98.12 296 THR A O 1
ATOM 2279 N N . SER A 1 297 ? 3.295 -6.978 4.086 1.00 98.12 297 SER A N 1
ATOM 2280 C CA . SER A 1 297 ? 2.097 -7.745 3.728 1.00 98.12 297 SER A CA 1
ATOM 2281 C C . SER A 1 297 ? 1.626 -8.652 4.864 1.00 98.12 297 SER A C 1
ATOM 2283 O O . SER A 1 297 ? 0.441 -8.659 5.197 1.00 98.12 297 SER A O 1
ATOM 2285 N N . PHE A 1 298 ? 2.550 -9.357 5.524 1.00 98.00 298 PHE A N 1
ATOM 2286 C CA . PHE A 1 298 ? 2.218 -10.178 6.692 1.00 98.00 298 PHE A CA 1
ATOM 2287 C C . PHE A 1 298 ? 1.723 -9.342 7.873 1.00 98.00 298 PHE A C 1
ATOM 2289 O O . PHE A 1 298 ? 0.755 -9.729 8.527 1.00 98.00 298 PHE A O 1
ATOM 2296 N N . ILE A 1 299 ? 2.326 -8.175 8.121 1.00 95.44 299 ILE A N 1
ATOM 2297 C CA . ILE A 1 299 ? 1.844 -7.242 9.149 1.00 95.44 299 ILE A CA 1
ATOM 2298 C C . ILE A 1 299 ? 0.429 -6.746 8.801 1.00 95.44 299 ILE A C 1
ATOM 2300 O O . ILE A 1 299 ? -0.428 -6.650 9.681 1.00 95.44 299 ILE A O 1
ATOM 2304 N N . SER A 1 300 ? 0.142 -6.460 7.529 1.00 96.25 300 SER A N 1
ATOM 2305 C CA . SER A 1 300 ? -1.193 -6.034 7.091 1.00 96.25 300 SER A CA 1
ATOM 2306 C C . SER A 1 300 ? -2.238 -7.131 7.295 1.00 96.25 300 SER A C 1
ATOM 2308 O O . SER A 1 300 ? -3.287 -6.872 7.882 1.00 96.25 300 SER A O 1
ATO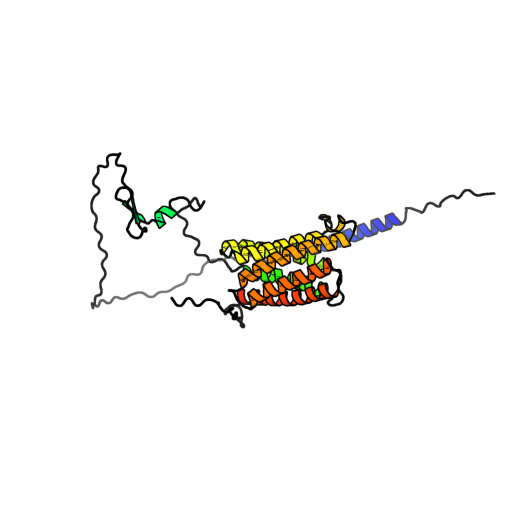M 2310 N N . TRP A 1 301 ? -1.939 -8.376 6.905 1.00 96.62 301 TRP A N 1
ATOM 2311 C CA . TRP A 1 301 ? -2.822 -9.513 7.180 1.00 96.62 301 TRP A CA 1
ATOM 2312 C C . TRP A 1 301 ? -3.004 -9.774 8.670 1.00 96.62 301 TRP A C 1
ATOM 2314 O O . TRP A 1 301 ? -4.106 -10.114 9.085 1.00 96.62 301 TRP A O 1
ATOM 2324 N N . TYR A 1 302 ? -1.970 -9.574 9.487 1.00 93.62 302 TYR A N 1
ATOM 2325 C CA . TYR A 1 302 ? -2.098 -9.652 10.939 1.00 93.62 302 TYR A CA 1
ATOM 2326 C C . TYR A 1 302 ? -3.097 -8.612 11.473 1.00 93.62 302 TYR A C 1
ATOM 2328 O O . TYR A 1 302 ? -3.986 -8.961 12.248 1.00 93.62 302 TYR A O 1
ATOM 2336 N N . ASN A 1 303 ? -3.006 -7.353 11.024 1.00 90.25 303 ASN A N 1
ATOM 2337 C CA . ASN A 1 303 ? -3.965 -6.310 11.406 1.00 90.25 303 ASN A CA 1
ATOM 2338 C C . ASN A 1 303 ? -5.382 -6.611 10.880 1.00 90.25 303 ASN A C 1
ATOM 2340 O O . ASN A 1 303 ? -6.356 -6.405 11.601 1.00 90.25 303 ASN A O 1
ATOM 2344 N N . ALA A 1 304 ? -5.510 -7.141 9.660 1.00 91.50 304 ALA A N 1
ATOM 2345 C CA . ALA A 1 304 ? -6.795 -7.566 9.108 1.00 91.50 304 ALA A CA 1
ATOM 2346 C C . ALA A 1 304 ? -7.411 -8.706 9.931 1.00 91.50 304 ALA A C 1
ATOM 2348 O O . ALA A 1 304 ? -8.571 -8.633 10.326 1.00 91.50 304 ALA A O 1
ATOM 2349 N N . TYR A 1 305 ? -6.621 -9.730 10.257 1.00 90.62 305 TYR A N 1
ATOM 2350 C CA . TYR A 1 305 ? -7.057 -10.849 11.082 1.00 90.62 305 TYR A CA 1
ATOM 2351 C C . TYR A 1 305 ? -7.508 -10.380 12.466 1.00 90.62 305 TYR A C 1
ATOM 2353 O O . TYR A 1 305 ? -8.589 -10.758 12.907 1.00 90.62 305 TYR A O 1
ATOM 2361 N N . ALA A 1 306 ? -6.747 -9.492 13.114 1.00 87.88 306 ALA A N 1
ATOM 2362 C CA . ALA A 1 306 ? -7.131 -8.902 14.395 1.00 87.88 306 ALA A CA 1
ATOM 2363 C C . ALA A 1 306 ? -8.453 -8.109 14.324 1.00 87.88 306 ALA A C 1
ATOM 2365 O O . ALA A 1 306 ? -9.168 -8.033 15.317 1.00 87.88 306 ALA A O 1
ATOM 2366 N N . GLY A 1 307 ? -8.795 -7.538 13.163 1.00 85.00 307 GLY A N 1
ATOM 2367 C CA . GLY A 1 307 ? -10.059 -6.830 12.952 1.00 85.00 307 GLY A CA 1
ATOM 2368 C C . GLY A 1 307 ? -11.254 -7.715 12.563 1.00 85.00 307 GLY A C 1
ATOM 2369 O O . GLY A 1 307 ? -12.38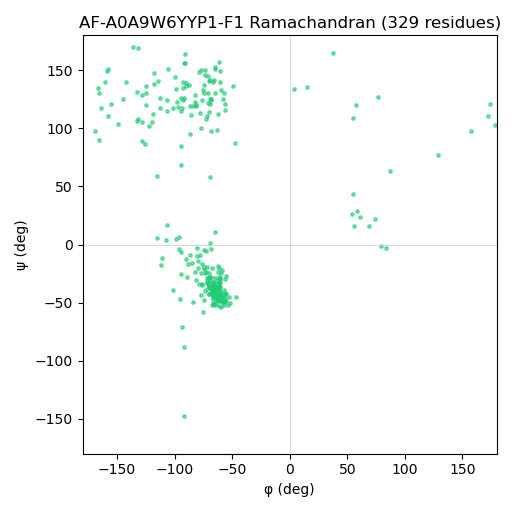7 -7.251 12.665 1.00 85.00 307 GLY A O 1
ATOM 2370 N N . VAL A 1 308 ? -11.029 -8.962 12.125 1.00 86.31 308 VAL A N 1
ATOM 2371 C CA . VAL A 1 308 ? -12.094 -9.926 11.757 1.00 86.31 308 VAL A CA 1
ATOM 2372 C C . VAL A 1 308 ? -12.342 -10.957 12.854 1.00 86.31 308 VAL A C 1
ATOM 2374 O O . VAL A 1 308 ? -13.489 -11.355 13.073 1.00 86.31 308 VAL A O 1
ATOM 2377 N N . ALA A 1 309 ? -11.281 -11.427 13.509 1.00 85.31 309 ALA A N 1
ATOM 2378 C CA . ALA A 1 309 ? -11.347 -12.505 14.482 1.00 85.31 309 ALA A CA 1
ATOM 2379 C C . ALA A 1 309 ? -12.105 -12.064 15.742 1.00 85.31 309 ALA A C 1
ATOM 2381 O O . ALA A 1 309 ? -11.753 -11.085 16.396 1.00 85.31 309 ALA A O 1
ATOM 2382 N N . ASN A 1 310 ? -13.131 -12.827 16.100 1.00 82.44 310 ASN A N 1
ATOM 2383 C CA . ASN A 1 310 ? -13.906 -12.688 17.324 1.00 82.44 310 ASN A CA 1
ATOM 2384 C C . ASN A 1 310 ? -14.151 -14.072 17.942 1.00 82.44 310 ASN A C 1
ATOM 2386 O O . ASN A 1 310 ? -13.899 -15.099 17.314 1.00 82.44 310 ASN A O 1
ATOM 2390 N N . GLU A 1 311 ? -14.667 -14.102 19.169 1.00 77.88 311 GLU A N 1
ATOM 2391 C CA . GLU A 1 311 ? -14.887 -15.349 19.919 1.00 77.88 311 GLU A CA 1
ATOM 2392 C C . GLU A 1 311 ? -15.890 -16.307 19.251 1.00 77.88 311 GLU A C 1
ATOM 2394 O O . GLU A 1 311 ? -15.905 -17.497 19.556 1.00 77.88 311 GLU A O 1
ATOM 2399 N N . HIS A 1 312 ? -16.720 -15.818 18.323 1.00 81.19 312 HIS A N 1
ATOM 2400 C CA . HIS A 1 312 ? -17.701 -16.634 17.606 1.00 81.19 312 HIS A CA 1
ATOM 2401 C C . HIS A 1 312 ? -17.151 -17.259 16.319 1.00 81.19 312 HIS A C 1
ATOM 2403 O O . HIS A 1 312 ? -17.644 -18.305 15.901 1.00 81.19 312 HIS A O 1
ATOM 2409 N N . ASN A 1 313 ? -16.169 -16.627 15.669 1.00 81.38 313 ASN A N 1
ATOM 2410 C CA . ASN A 1 313 ? -15.642 -17.071 14.376 1.00 81.38 313 ASN A CA 1
ATOM 2411 C C . ASN A 1 313 ? -14.207 -17.615 14.436 1.00 81.38 313 ASN A C 1
ATOM 2413 O O . ASN A 1 313 ? -13.758 -18.212 13.459 1.00 81.38 313 ASN A O 1
ATOM 2417 N N . SER A 1 314 ? -13.491 -17.427 15.549 1.00 82.31 314 SER A N 1
ATOM 2418 C CA . SER A 1 314 ? -12.108 -17.870 15.685 1.00 82.31 314 SER A CA 1
ATOM 2419 C C . SER A 1 314 ? -11.781 -18.405 17.074 1.00 82.31 314 SER A C 1
ATOM 2421 O O . SER A 1 314 ? -12.140 -17.827 18.095 1.00 82.31 314 SER A O 1
ATOM 2423 N N . TYR A 1 315 ? -11.003 -19.489 17.094 1.00 78.69 315 TYR A N 1
ATOM 2424 C CA . TYR A 1 315 ? -10.387 -20.031 18.306 1.00 78.69 315 TYR A CA 1
ATOM 2425 C C . TYR A 1 315 ? -9.197 -19.196 18.801 1.00 78.69 315 TYR A C 1
ATOM 2427 O O . TYR A 1 315 ? -8.791 -19.337 19.951 1.00 78.69 315 TYR A O 1
ATOM 2435 N N . ILE A 1 316 ? -8.608 -18.361 17.935 1.00 82.38 316 ILE A N 1
ATOM 2436 C CA . ILE A 1 316 ? -7.425 -17.551 18.243 1.00 82.38 316 ILE A CA 1
ATOM 2437 C C . ILE A 1 316 ? -7.777 -16.085 18.007 1.00 82.38 316 ILE A C 1
ATOM 2439 O O . ILE A 1 316 ? -7.779 -15.617 16.867 1.00 82.38 316 ILE A O 1
ATOM 2443 N N . THR A 1 317 ? -8.035 -15.351 19.085 1.00 77.00 317 THR A N 1
ATOM 2444 C CA . THR A 1 317 ? -8.169 -13.893 19.055 1.00 77.00 317 THR A CA 1
ATOM 2445 C C . THR A 1 317 ? -6.820 -13.246 19.351 1.00 77.00 317 THR A C 1
ATOM 2447 O O . THR A 1 317 ? -6.028 -13.728 20.162 1.00 77.00 317 THR A O 1
ATOM 2450 N N . VAL A 1 318 ? -6.514 -12.168 18.633 1.00 77.31 318 VAL A N 1
ATOM 2451 C CA . VAL A 1 318 ? -5.216 -11.500 18.719 1.00 77.31 318 VAL A CA 1
ATOM 2452 C C . VAL A 1 318 ? -5.381 -10.191 19.472 1.00 77.31 318 VAL A C 1
ATOM 2454 O O . VAL A 1 318 ? -6.037 -9.268 18.995 1.00 77.31 318 VAL A O 1
ATOM 2457 N N . THR A 1 319 ? -4.751 -10.095 20.641 1.00 70.06 319 THR A N 1
ATOM 2458 C CA . THR A 1 319 ? -4.704 -8.847 21.406 1.00 70.06 319 THR A CA 1
ATOM 2459 C C . THR A 1 319 ? -3.605 -7.953 20.852 1.00 70.06 319 THR A C 1
ATOM 2461 O O . THR A 1 319 ? -2.429 -8.319 20.849 1.00 70.06 319 THR A O 1
ATOM 2464 N N . ALA A 1 320 ? -3.972 -6.762 20.390 1.00 71.81 320 ALA A N 1
ATOM 2465 C CA . ALA A 1 320 ? -2.999 -5.803 19.899 1.00 71.81 320 ALA A CA 1
ATOM 2466 C C . ALA A 1 320 ? -2.243 -5.138 21.062 1.00 71.81 320 ALA A C 1
ATOM 2468 O O . ALA A 1 320 ? -2.856 -4.659 22.015 1.00 71.81 320 ALA A O 1
ATOM 2469 N N . PHE A 1 321 ? -0.914 -5.062 20.963 1.00 75.94 321 PHE A N 1
ATOM 2470 C CA . PHE A 1 321 ? -0.087 -4.337 21.931 1.00 75.94 321 PHE A CA 1
ATOM 2471 C C . PHE A 1 321 ? -0.171 -2.824 21.661 1.00 75.94 321 PHE A C 1
ATOM 2473 O O . PHE A 1 321 ? 0.285 -2.379 20.599 1.00 75.94 321 PHE A O 1
ATOM 2480 N N . PRO A 1 322 ? -0.759 -2.017 22.564 1.00 77.44 322 PRO A N 1
ATOM 2481 C CA . PRO A 1 322 ? -0.851 -0.572 22.377 1.00 77.44 322 PRO A CA 1
ATOM 2482 C C . PRO A 1 322 ? 0.526 0.085 22.536 1.00 77.44 322 PRO A C 1
ATOM 2484 O O . PRO A 1 322 ? 1.332 -0.340 23.365 1.00 77.44 322 PRO A O 1
ATOM 2487 N N . LEU A 1 323 ? 0.798 1.142 21.766 1.00 75.12 323 LEU A N 1
ATOM 2488 C CA . LEU A 1 323 ? 2.013 1.937 21.950 1.00 75.12 323 LEU A CA 1
ATOM 2489 C C . LEU A 1 323 ? 1.926 2.812 23.217 1.00 75.12 323 LEU A C 1
ATOM 2491 O O . LEU A 1 323 ? 0.826 3.236 23.594 1.00 75.12 323 LEU A O 1
ATOM 2495 N N . PRO A 1 324 ? 3.063 3.119 23.879 1.00 73.69 324 PRO A N 1
ATOM 2496 C CA . PRO A 1 324 ? 3.078 3.989 25.049 1.00 73.69 324 PRO A CA 1
ATOM 2497 C C . PRO A 1 324 ? 2.489 5.363 24.721 1.00 73.69 324 PRO A C 1
ATOM 2499 O O . PRO A 1 324 ? 2.949 6.060 23.814 1.00 73.69 324 PRO A O 1
ATOM 2502 N N . LYS A 1 325 ? 1.480 5.785 25.485 1.00 70.44 325 LYS A N 1
ATOM 2503 C CA . LYS A 1 325 ? 0.958 7.151 25.410 1.00 70.44 325 LYS A CA 1
ATOM 2504 C C . LYS A 1 325 ? 1.925 8.069 26.155 1.00 70.44 325 LYS A C 1
ATOM 2506 O O . LYS A 1 325 ? 1.905 8.133 27.379 1.00 70.44 325 LYS A O 1
ATOM 2511 N N . PHE A 1 326 ? 2.782 8.776 25.426 1.00 62.00 326 PHE A N 1
ATOM 2512 C CA . PHE A 1 326 ? 3.613 9.820 26.021 1.00 62.00 326 PHE A CA 1
ATOM 2513 C C . PHE A 1 326 ? 2.734 11.027 26.369 1.00 62.00 326 PHE A C 1
ATOM 2515 O O . PHE A 1 326 ? 2.197 11.690 25.482 1.00 62.00 326 PHE A O 1
ATOM 2522 N N . GLY A 1 327 ? 2.553 11.268 27.669 1.00 57.12 327 GLY A N 1
ATOM 2523 C CA . GLY A 1 327 ? 1.742 12.362 28.200 1.00 57.12 327 GLY A CA 1
ATOM 2524 C C . GLY A 1 327 ? 0.736 11.875 29.237 1.00 57.12 327 GLY A C 1
ATOM 2525 O O . GLY A 1 327 ? -0.453 11.764 28.944 1.00 57.12 327 GLY A O 1
ATOM 2526 N N . ASN A 1 328 ? 1.210 11.611 30.456 1.00 49.03 328 ASN A N 1
ATOM 2527 C CA . ASN A 1 328 ? 0.333 11.570 31.621 1.00 49.03 328 ASN A CA 1
ATOM 2528 C C . ASN A 1 328 ? -0.276 12.965 31.784 1.00 49.03 328 ASN A C 1
ATOM 2530 O O . ASN A 1 328 ? 0.437 13.906 32.130 1.00 49.03 328 ASN A O 1
ATOM 2534 N N . LYS A 1 329 ? -1.583 13.106 31.574 1.00 51.41 329 LYS A N 1
ATOM 2535 C CA . LYS A 1 329 ? -2.327 14.111 32.325 1.00 51.41 329 LYS A CA 1
ATOM 2536 C C . LYS A 1 329 ? -2.753 13.448 33.625 1.00 51.41 329 LYS A C 1
ATOM 2538 O O . LYS A 1 329 ? -3.718 12.694 33.657 1.00 51.41 329 LYS A O 1
ATOM 2543 N N . HIS A 1 330 ? -1.945 13.666 34.657 1.00 47.81 330 HIS A N 1
ATOM 2544 C CA . HIS A 1 330 ? -2.482 13.746 36.005 1.00 47.81 330 HIS A CA 1
ATOM 2545 C C . HIS A 1 330 ? -3.302 15.039 36.051 1.00 47.81 330 HIS A C 1
ATOM 2547 O O . HIS A 1 330 ? -2.722 16.114 36.171 1.00 47.81 330 HIS A O 1
ATOM 2553 N N . GLU A 1 331 ? -4.612 14.922 35.872 1.00 41.81 331 GLU A N 1
ATOM 2554 C CA . GLU A 1 331 ? -5.622 15.881 36.333 1.00 41.81 331 GLU A CA 1
ATOM 2555 C C . GLU A 1 331 ? -6.733 15.074 37.002 1.00 41.81 331 GLU A C 1
ATOM 2557 O O . GLU A 1 331 ? -7.123 14.032 36.424 1.00 41.81 331 GLU A O 1
#

Organism: Ambrosiozyma monospora (NCBI:txid43982)

pLDDT: mean 73.2, std 25.58, range [24.84, 98.5]

Foldseek 3Di:
DDDDDDDDDDDPPPPVVVVVVVVVVVVVVVVVVVVVVVVPPDDDDDDDDDDDDDDDDDDDDDDDDDDDDDDDDDDDDDDDDDDDDDDPDDQDDWDADPVRQWIAGPNDIDGPVRVVVVPDPDPDPDPPDDPPPDDDAQLLLQLLLLLLVLLQLLLCCLLCPVVRVDSLVSLVSLQPRQAPRLLVSLVVCVVNVNPLSVVVSNVSNVVSNVVSLCVPPVNCNVVVDPDNLVVLLVVLVVLVVVLVVLVVSLVVCLQDFPLVSVLSVLVSQLSNLSSCCSNPVDSVSSSVSSVSSNVSSVSSNVVSCLSPDDPVPDPDHDDTHGHDDPDDPPD

Radius of gyration: 36.33 Å; Cα contacts (8 Å, |Δi|>4): 342; chains: 1; bounding box: 86×75×123 Å

Solvent-accessible surface area (backbone atoms only — not comparable to full-atom values): 19463 Å² total; per-residue (Å²): 140,84,84,86,87,82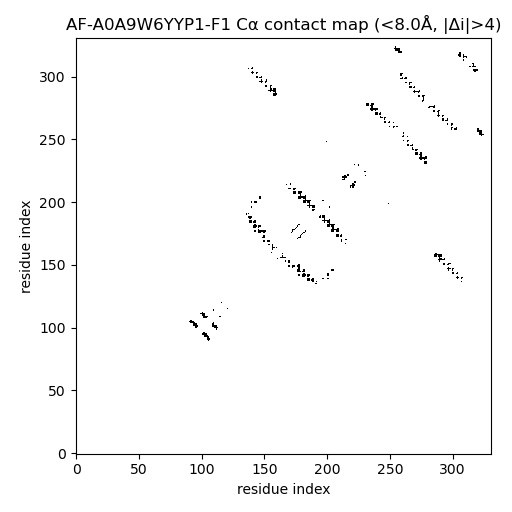,82,88,85,79,80,78,75,64,62,58,56,54,50,54,51,53,53,52,51,50,54,57,51,53,55,53,54,52,58,62,59,65,75,74,76,83,87,84,85,89,85,87,87,80,88,89,88,80,88,86,85,92,82,89,85,89,83,91,84,90,82,88,81,91,85,88,87,85,86,82,87,86,86,82,84,87,81,91,83,81,79,87,89,72,92,56,74,78,45,67,44,100,84,62,55,37,38,35,54,80,89,42,84,40,48,42,67,60,54,51,64,72,58,75,78,60,102,61,98,58,98,80,64,76,74,76,87,71,79,77,79,83,36,62,32,58,17,30,40,20,42,15,56,35,38,30,57,48,12,38,41,44,45,43,51,95,70,43,83,78,63,71,75,43,39,60,35,16,44,49,35,14,4,48,49,5,25,52,24,8,57,47,19,53,79,69,70,32,64,66,52,19,53,51,28,28,49,48,7,47,48,25,36,60,54,30,40,43,78,34,74,92,68,42,50,58,78,68,44,90,46,71,68,58,48,34,38,53,52,12,52,54,28,44,54,53,18,54,54,32,50,56,49,31,69,74,25,60,80,38,31,50,61,63,27,47,29,34,50,33,44,21,52,16,31,44,25,39,16,44,18,37,64,49,86,29,68,68,35,27,27,51,14,7,51,34,24,36,54,24,14,54,40,26,38,50,56,14,45,45,68,68,44,38,89,90,82,32,97,70,69,64,84,78,56,69,42,79,76,88,72,85,77,90,122